Protein AF-A0A2E6KW57-F1 (afdb_monomer)

Radius of gyration: 26.47 Å; Cα contacts (8 Å, |Δi|>4): 144; chains: 1; bounding box: 52×49×85 Å

Nearest PDB structures (foldseek):
  7mu5-assembly2_F  TM=7.224E-01  e=5.594E+00  Homo sapiens
  6w1s-assembly1_H  TM=4.078E-01  e=5.256E+00  Mus musculus
  6lul-assembly1_A  TM=2.001E-01  e=4.359E+00  Saccharomyces cerevisiae S288C

Sequence (199 aa):
MSSYDDHHPSGWGPHDWGHGAPHNSWSPLIMSIGIGVFLFSVAGVYEWGEFIDASYIGVSIAGLAIIFIGLTVWWRQDYTFDGGYEPRSMGTPFRGIEVRKVAVWVFLMSEMMVFTSLFSTYMRYRFGIESCESVFMSGEWVEGSSVTCFEPAGHLIASSWFHLAPGAINTFALIISSFTIVQALRYAGMLDIDEDRRR

pLDDT: mean 82.75, std 14.1, range [33.94, 97.81]

Structure (mmCIF, N/CA/C/O backbone):
data_AF-A0A2E6KW57-F1
#
_entry.id   AF-A0A2E6KW57-F1
#
loop_
_atom_site.group_PDB
_atom_site.id
_atom_site.type_symbol
_atom_site.label_atom_id
_atom_site.label_alt_id
_atom_site.label_comp_id
_atom_site.label_asym_id
_atom_site.label_entity_id
_atom_site.label_seq_id
_atom_site.pdbx_PDB_ins_code
_atom_site.Cartn_x
_atom_site.Cartn_y
_atom_site.Cartn_z
_atom_site.occupancy
_atom_site.B_iso_or_equiv
_atom_site.auth_seq_id
_atom_site.auth_comp_id
_atom_site.auth_asym_id
_atom_site.auth_atom_id
_atom_site.pdbx_PDB_model_num
ATOM 1 N N . MET A 1 1 ? 23.766 15.249 -44.179 1.00 33.94 1 MET A N 1
ATOM 2 C CA . MET A 1 1 ? 22.414 15.276 -43.588 1.00 33.94 1 MET A CA 1
ATOM 3 C C . MET A 1 1 ? 22.512 14.627 -42.219 1.00 33.94 1 MET A C 1
ATOM 5 O O . MET A 1 1 ? 22.573 13.409 -42.151 1.00 33.94 1 MET A O 1
ATOM 9 N N . SER A 1 2 ? 22.671 15.424 -41.160 1.00 37.59 2 SER A N 1
ATOM 10 C CA . SER A 1 2 ? 22.582 14.936 -39.779 1.00 37.59 2 SER A CA 1
ATOM 11 C C . SER A 1 2 ? 21.110 14.959 -39.380 1.00 37.59 2 SER A C 1
ATOM 13 O O . SER A 1 2 ? 20.518 16.037 -39.332 1.00 37.59 2 SER A O 1
ATOM 15 N N . SER A 1 3 ? 20.520 13.787 -39.157 1.00 35.56 3 SER A N 1
ATOM 16 C CA . SER A 1 3 ? 19.210 13.678 -38.516 1.00 35.56 3 SER A CA 1
ATOM 17 C C . SER A 1 3 ? 19.382 14.146 -37.074 1.00 35.56 3 SER A C 1
ATOM 19 O O . SER A 1 3 ? 20.018 13.460 -36.279 1.00 35.56 3 SER A O 1
ATOM 21 N N . TYR A 1 4 ? 18.938 15.364 -36.774 1.00 41.88 4 TYR A N 1
ATOM 22 C CA . TYR A 1 4 ? 18.685 15.782 -35.403 1.00 41.88 4 TYR A CA 1
ATOM 23 C C . TYR A 1 4 ? 17.353 15.139 -35.025 1.00 41.88 4 TYR A C 1
ATOM 25 O O . TYR A 1 4 ? 16.315 15.550 -35.534 1.00 41.88 4 TYR A O 1
ATOM 33 N N . ASP A 1 5 ? 17.393 14.088 -34.209 1.00 49.91 5 ASP A N 1
ATOM 34 C CA . ASP A 1 5 ? 16.184 13.544 -33.602 1.00 49.91 5 ASP A CA 1
ATOM 35 C C . ASP A 1 5 ? 15.666 14.567 -32.583 1.00 49.91 5 ASP A C 1
ATOM 37 O O . ASP A 1 5 ? 16.269 14.801 -31.531 1.00 49.91 5 ASP A O 1
ATOM 41 N N . ASP A 1 6 ? 14.559 15.219 -32.934 1.00 42.62 6 ASP A N 1
ATOM 42 C CA . ASP A 1 6 ? 13.795 16.113 -32.070 1.00 42.62 6 ASP A CA 1
ATOM 43 C C . ASP A 1 6 ? 13.174 15.306 -30.915 1.00 42.62 6 ASP A C 1
ATOM 45 O O . ASP A 1 6 ? 12.008 14.901 -30.936 1.00 42.62 6 ASP A O 1
ATOM 49 N N . HIS A 1 7 ? 13.962 15.041 -29.871 1.00 53.91 7 HIS A N 1
ATOM 50 C CA . HIS A 1 7 ? 13.461 14.481 -28.620 1.00 53.91 7 HIS A CA 1
ATOM 51 C C . HIS A 1 7 ? 12.659 15.543 -27.861 1.00 53.91 7 HIS A C 1
ATOM 53 O O . HIS A 1 7 ? 13.164 16.237 -26.977 1.00 53.91 7 HIS A O 1
ATOM 59 N N . HIS A 1 8 ? 11.380 15.675 -28.204 1.00 51.12 8 HIS A N 1
ATOM 60 C CA . HIS A 1 8 ? 10.447 16.453 -27.402 1.00 51.12 8 HIS A CA 1
ATOM 61 C C . HIS A 1 8 ? 10.353 15.857 -25.983 1.00 51.12 8 HIS A C 1
ATOM 63 O O . HIS A 1 8 ? 10.089 14.658 -25.846 1.00 51.12 8 HIS A O 1
ATOM 69 N N . PRO A 1 9 ? 10.516 16.661 -24.914 1.00 54.97 9 PRO A N 1
ATOM 70 C CA . PRO A 1 9 ? 10.257 16.213 -23.553 1.00 54.97 9 PRO A CA 1
ATOM 71 C C . PRO A 1 9 ? 8.754 15.965 -23.402 1.00 54.97 9 PRO A C 1
ATOM 73 O O . PRO A 1 9 ? 7.968 16.890 -23.200 1.00 54.97 9 PRO A O 1
ATOM 76 N N . SER A 1 10 ? 8.326 14.714 -23.542 1.00 62.53 10 SER A N 1
ATOM 77 C CA . SER A 1 10 ? 6.954 14.339 -23.226 1.00 62.53 10 SER A CA 1
ATOM 78 C C . SER A 1 10 ? 6.806 14.318 -21.699 1.00 62.53 10 SER A C 1
ATOM 80 O O . SER A 1 10 ? 7.639 13.757 -20.990 1.00 62.53 10 SER A O 1
ATOM 82 N N . GLY A 1 11 ? 5.725 14.892 -21.156 1.00 57.12 11 GLY A N 1
ATOM 83 C CA . GLY A 1 11 ? 5.388 14.743 -19.725 1.00 57.12 11 GLY A CA 1
ATOM 84 C C . GLY A 1 11 ? 5.143 13.281 -19.312 1.00 57.12 11 GLY A C 1
ATOM 85 O O . GLY A 1 11 ? 5.107 12.941 -18.133 1.00 57.12 11 GLY A O 1
ATOM 86 N N . TRP A 1 12 ? 5.021 12.410 -20.314 1.00 59.59 12 TRP A N 1
ATOM 87 C CA . TRP A 1 12 ? 4.930 10.962 -20.213 1.00 59.59 12 TRP A CA 1
ATOM 88 C C . TRP A 1 12 ? 6.295 10.260 -20.130 1.00 59.59 12 TRP A C 1
ATOM 90 O O . TRP A 1 12 ? 6.314 9.060 -19.865 1.00 59.59 12 TRP A O 1
ATOM 100 N N . GLY A 1 13 ? 7.410 10.979 -20.302 1.00 58.00 13 GLY A N 1
ATOM 101 C CA . GLY A 1 13 ? 8.775 10.446 -20.351 1.00 58.00 13 GLY A CA 1
ATOM 102 C C . GLY A 1 13 ? 9.062 9.591 -21.600 1.00 58.00 13 GLY A C 1
ATOM 103 O O . GLY A 1 13 ? 8.129 9.180 -22.298 1.00 58.00 13 GLY A O 1
ATOM 104 N N . PRO A 1 14 ? 10.341 9.305 -21.909 1.00 57.88 14 PRO A N 1
ATOM 105 C CA . PRO A 1 14 ? 10.707 8.295 -22.902 1.00 57.88 14 PRO A CA 1
ATOM 106 C C . PRO A 1 14 ? 10.044 6.952 -22.563 1.00 57.88 14 PRO A C 1
ATOM 108 O O . PRO A 1 14 ? 9.986 6.561 -21.397 1.00 57.88 14 PRO A O 1
ATOM 111 N N . HIS A 1 15 ? 9.494 6.273 -23.572 1.00 57.50 15 HIS A N 1
ATOM 112 C CA . HIS A 1 15 ? 8.730 5.034 -23.385 1.00 57.50 15 HIS A CA 1
ATOM 113 C C . HIS A 1 15 ? 9.581 3.769 -23.387 1.00 57.50 15 HIS A C 1
ATOM 115 O O . HIS A 1 15 ? 9.047 2.704 -23.088 1.00 57.50 15 HIS A O 1
ATOM 121 N N . ASP A 1 16 ? 10.865 3.857 -23.709 1.00 59.91 16 ASP A N 1
ATOM 122 C CA . ASP A 1 16 ? 11.727 2.691 -23.808 1.00 59.91 16 ASP A CA 1
ATOM 123 C C . ASP A 1 16 ? 12.943 2.801 -22.892 1.00 59.91 16 ASP A C 1
ATOM 125 O O . ASP A 1 16 ? 13.430 3.881 -22.559 1.00 59.91 16 ASP A O 1
ATOM 129 N N . TRP A 1 17 ? 13.406 1.628 -22.472 1.00 66.62 17 TRP A N 1
ATOM 130 C CA . TRP A 1 17 ? 14.654 1.446 -21.743 1.00 66.62 17 TRP A CA 1
ATOM 131 C C . TRP A 1 17 ? 15.849 1.281 -22.697 1.00 66.62 17 TRP A C 1
ATOM 133 O O . TRP A 1 17 ? 16.953 0.958 -22.256 1.00 66.62 17 TRP A O 1
ATOM 143 N N . GLY A 1 18 ? 15.656 1.522 -24.003 1.00 61.44 18 GLY A N 1
ATOM 144 C CA . GLY A 1 18 ? 16.661 1.297 -25.047 1.00 61.44 18 GLY A CA 1
ATOM 145 C C . GLY A 1 18 ? 17.899 2.186 -24.903 1.00 61.44 18 GLY A C 1
ATOM 146 O O . GLY A 1 18 ? 18.978 1.841 -25.386 1.00 61.44 18 GLY A O 1
ATOM 147 N N . HIS A 1 19 ? 17.764 3.299 -24.179 1.00 62.03 19 HIS A N 1
ATOM 148 C CA . HIS A 1 19 ? 18.844 4.238 -23.873 1.00 62.03 19 HIS A CA 1
ATOM 149 C C . HIS A 1 19 ? 19.172 4.337 -22.371 1.00 62.03 19 HIS A C 1
ATOM 151 O O . HIS A 1 19 ? 19.906 5.238 -21.963 1.00 62.03 19 HIS A O 1
ATOM 157 N N . GLY A 1 20 ? 18.670 3.408 -21.548 1.00 63.94 20 GLY A N 1
ATOM 158 C CA . GLY A 1 20 ? 18.828 3.413 -20.091 1.00 63.94 20 GLY A CA 1
ATOM 159 C C . GLY A 1 20 ? 17.530 3.734 -19.346 1.00 63.94 20 GLY A C 1
ATOM 160 O O . GLY A 1 20 ? 16.447 3.706 -19.920 1.00 63.94 20 GLY A O 1
ATOM 161 N N . ALA A 1 21 ? 17.630 3.996 -18.040 1.00 64.88 21 ALA A N 1
ATOM 162 C CA . ALA A 1 21 ? 16.455 4.269 -17.211 1.00 64.88 21 ALA A CA 1
ATOM 163 C C . ALA A 1 21 ? 15.698 5.519 -17.707 1.00 64.88 21 ALA A C 1
ATOM 165 O O . ALA A 1 21 ? 16.347 6.503 -18.063 1.00 64.88 21 ALA A O 1
ATOM 166 N N . PRO A 1 22 ? 14.351 5.541 -17.685 1.00 65.75 22 PRO A N 1
ATOM 167 C CA . PRO A 1 22 ? 13.584 6.715 -18.085 1.00 65.75 22 PRO A CA 1
ATOM 168 C C . PRO A 1 22 ? 14.014 7.952 -17.288 1.00 65.75 22 PRO A C 1
ATOM 170 O O . PRO A 1 22 ? 13.884 8.018 -16.063 1.00 65.75 22 PRO A O 1
ATOM 173 N N . HIS A 1 23 ? 14.539 8.951 -17.989 1.00 63.56 23 HIS A N 1
ATOM 174 C CA . HIS A 1 23 ? 14.910 10.245 -17.424 1.00 63.56 23 HIS A CA 1
ATOM 175 C C . HIS A 1 23 ? 13.829 11.281 -17.786 1.00 63.56 23 HIS A C 1
ATOM 177 O O . HIS A 1 23 ? 13.179 11.162 -18.821 1.00 63.56 23 HIS A O 1
ATOM 183 N N . ASN A 1 24 ? 13.612 12.293 -16.936 1.00 70.94 24 ASN A N 1
ATOM 184 C CA . ASN A 1 24 ? 12.580 13.340 -17.091 1.00 70.94 24 ASN A CA 1
ATOM 185 C C . ASN A 1 24 ? 11.109 12.891 -16.922 1.00 70.94 24 ASN A C 1
ATOM 187 O O . ASN A 1 24 ? 10.222 13.365 -17.632 1.00 70.94 24 ASN A O 1
ATOM 191 N N . SER A 1 25 ? 10.814 12.021 -15.948 1.00 79.94 25 SER A N 1
ATOM 192 C CA . SER A 1 25 ? 9.424 11.705 -15.579 1.00 79.94 25 SER A CA 1
ATOM 193 C C . SER A 1 25 ? 8.780 12.811 -14.737 1.00 79.94 25 SER A C 1
ATOM 195 O O . SER A 1 25 ? 9.368 13.295 -13.771 1.00 79.94 25 SER A O 1
ATOM 197 N N . TRP A 1 26 ? 7.536 13.167 -15.065 1.00 85.75 26 TRP A N 1
ATOM 198 C CA . TRP A 1 26 ? 6.724 14.103 -14.279 1.00 85.75 26 TRP A CA 1
ATOM 199 C C . TRP A 1 26 ? 5.955 13.412 -13.148 1.00 85.75 26 TRP A C 1
ATOM 201 O O . TRP A 1 26 ? 5.357 14.092 -12.313 1.00 85.75 26 TRP A O 1
ATOM 211 N N . SER A 1 27 ? 5.973 12.075 -13.091 1.00 90.31 27 SER A N 1
ATOM 212 C CA . SER A 1 27 ? 5.213 11.312 -12.097 1.00 90.31 27 SER A CA 1
ATOM 213 C C . SER A 1 27 ? 5.509 11.733 -10.647 1.00 90.31 27 SER A C 1
ATOM 215 O O . SER A 1 27 ? 4.546 12.017 -9.932 1.00 90.31 27 SER A O 1
ATOM 217 N N . PRO A 1 28 ? 6.775 11.908 -10.204 1.00 91.69 28 PRO A N 1
ATOM 218 C CA . PRO A 1 28 ? 7.052 12.337 -8.830 1.00 91.69 28 PRO A CA 1
ATOM 219 C C . PRO A 1 28 ? 6.430 13.699 -8.474 1.00 91.69 28 PRO A C 1
ATOM 221 O O . PRO A 1 28 ? 5.952 13.907 -7.356 1.00 91.69 28 PRO A O 1
ATOM 224 N N . LEU A 1 29 ? 6.382 14.631 -9.432 1.00 93.25 29 LEU A N 1
ATOM 225 C CA . LEU A 1 29 ? 5.761 15.943 -9.238 1.00 93.25 29 LEU A CA 1
ATOM 226 C C . LEU A 1 29 ? 4.233 15.827 -9.166 1.00 93.25 29 LEU A C 1
ATOM 228 O O . LEU A 1 29 ? 3.621 16.360 -8.245 1.00 93.25 29 LEU A O 1
ATOM 232 N N . ILE A 1 30 ? 3.622 15.089 -10.095 1.00 93.94 30 ILE A N 1
ATOM 233 C CA . ILE A 1 30 ? 2.170 14.860 -10.118 1.00 93.94 30 ILE A CA 1
ATOM 234 C C . ILE A 1 30 ? 1.724 14.178 -8.818 1.00 93.94 30 ILE A C 1
ATOM 236 O O . ILE A 1 30 ? 0.770 14.623 -8.181 1.00 93.94 30 ILE A O 1
ATOM 240 N N . MET A 1 31 ? 2.446 13.141 -8.385 1.00 95.19 31 MET A N 1
ATOM 241 C CA . MET A 1 31 ? 2.154 12.426 -7.144 1.00 95.19 31 MET A CA 1
ATOM 242 C C . MET A 1 31 ? 2.312 13.318 -5.912 1.00 95.19 31 MET A C 1
ATOM 244 O O . MET A 1 31 ? 1.439 13.289 -5.051 1.00 95.19 31 MET A O 1
ATOM 248 N N . SER A 1 32 ? 3.370 14.130 -5.817 1.00 96.81 32 SER A N 1
ATOM 249 C CA . SER A 1 32 ? 3.558 15.015 -4.655 1.00 96.81 32 SER A CA 1
ATOM 250 C C . SER A 1 32 ? 2.474 16.096 -4.559 1.00 96.81 32 SER A C 1
ATOM 252 O O . SER A 1 32 ? 1.958 16.336 -3.467 1.00 96.81 32 SER A O 1
ATOM 254 N N . ILE A 1 33 ? 2.049 16.673 -5.690 1.00 96.94 33 ILE A N 1
ATOM 255 C CA . ILE A 1 33 ? 0.898 17.590 -5.748 1.00 96.94 33 ILE A CA 1
ATOM 256 C C . ILE A 1 33 ? -0.388 16.869 -5.324 1.00 96.94 33 ILE A C 1
ATOM 258 O O . ILE A 1 33 ? -1.132 17.391 -4.496 1.00 96.94 33 ILE A O 1
ATOM 262 N N . GLY A 1 34 ? -0.638 15.664 -5.844 1.00 97.19 34 GLY A N 1
ATOM 263 C CA . GLY A 1 34 ? -1.817 14.868 -5.492 1.00 97.19 34 GLY A CA 1
ATOM 264 C C . GLY A 1 34 ? -1.877 14.514 -4.003 1.00 97.19 34 GLY A C 1
ATOM 265 O O . GLY A 1 34 ? -2.920 14.693 -3.376 1.00 97.19 34 GLY A O 1
ATOM 266 N N . ILE A 1 35 ? -0.749 14.089 -3.420 1.00 97.81 35 ILE A N 1
ATOM 267 C CA . ILE A 1 35 ? -0.616 13.819 -1.979 1.00 97.81 35 ILE A CA 1
ATOM 268 C C . ILE A 1 35 ? -0.891 15.090 -1.176 1.00 97.81 35 ILE A C 1
ATOM 270 O O . ILE A 1 35 ? -1.654 15.042 -0.215 1.00 97.81 35 ILE A O 1
ATOM 274 N N . GLY A 1 36 ? -0.327 16.232 -1.582 1.00 97.38 36 GLY A N 1
ATOM 275 C CA . GLY A 1 36 ? -0.586 17.516 -0.933 1.00 97.38 36 GLY A CA 1
ATOM 276 C C . GLY A 1 36 ? -2.074 17.873 -0.932 1.00 97.38 36 GLY A C 1
ATOM 277 O O . GLY A 1 36 ? -2.647 18.104 0.131 1.00 97.38 36 GLY A O 1
ATOM 278 N N . VAL A 1 37 ? -2.719 17.857 -2.103 1.00 97.00 37 VAL A N 1
ATOM 279 C CA . VAL A 1 37 ? -4.157 18.155 -2.240 1.00 97.00 37 VAL A CA 1
ATOM 280 C C . VAL A 1 37 ? -5.000 17.207 -1.389 1.00 97.00 37 VAL A C 1
ATOM 282 O O . VAL A 1 37 ? -5.900 17.663 -0.684 1.00 97.00 37 VAL A O 1
ATOM 285 N N . PHE A 1 38 ? -4.700 15.907 -1.409 1.00 97.06 38 PHE A N 1
ATOM 286 C CA . PHE A 1 38 ? -5.408 14.914 -0.604 1.00 97.06 38 PHE A CA 1
ATOM 287 C C . PHE A 1 38 ? -5.272 15.187 0.899 1.00 97.06 38 PHE A C 1
ATOM 289 O O . PHE A 1 38 ? -6.278 15.278 1.593 1.00 97.06 38 PHE A O 1
ATOM 296 N N . LEU A 1 39 ? -4.053 15.382 1.409 1.00 95.62 39 LEU A N 1
ATOM 297 C CA . LEU A 1 39 ? -3.836 15.591 2.843 1.00 95.62 39 LEU A CA 1
ATOM 298 C C . LEU A 1 39 ? -4.474 16.894 3.346 1.00 95.62 39 LEU A C 1
ATOM 300 O O . LEU A 1 39 ? -5.120 16.887 4.392 1.00 95.62 39 LEU A O 1
ATOM 304 N N . PHE A 1 40 ? -4.347 17.995 2.596 1.00 94.25 40 PHE A N 1
ATOM 305 C CA . PHE A 1 40 ? -4.968 19.270 2.974 1.00 94.25 40 PHE A CA 1
ATOM 306 C C . PHE A 1 40 ? -6.495 19.220 2.921 1.00 94.25 40 PHE A C 1
ATOM 308 O O . PHE A 1 40 ? -7.152 19.790 3.786 1.00 94.25 40 PHE A O 1
ATOM 315 N N . SER A 1 41 ? -7.070 18.537 1.931 1.00 94.38 41 SER A N 1
ATOM 316 C CA . SER A 1 41 ? -8.527 18.411 1.837 1.00 94.38 41 SER A CA 1
ATOM 317 C C . SER A 1 41 ? -9.100 17.482 2.901 1.00 94.38 41 SER A C 1
ATOM 319 O O . SER A 1 41 ? -10.105 17.840 3.503 1.00 94.38 41 SER A O 1
ATOM 321 N N . VAL A 1 42 ? -8.441 16.366 3.229 1.00 93.56 42 VAL A N 1
ATOM 322 C CA . VAL A 1 42 ? -8.856 15.499 4.348 1.00 93.56 42 VAL A CA 1
ATOM 323 C C . VAL A 1 42 ? -8.811 16.254 5.678 1.00 93.56 42 VAL A C 1
ATOM 325 O O . VAL A 1 42 ? -9.740 16.131 6.473 1.00 93.56 42 VAL A O 1
ATOM 328 N N . ALA A 1 43 ? -7.788 17.086 5.895 1.00 91.81 43 ALA A N 1
ATOM 329 C CA . ALA A 1 43 ? -7.725 17.977 7.054 1.00 91.81 43 ALA A CA 1
ATOM 330 C C . ALA A 1 43 ? -8.815 19.070 7.048 1.00 91.81 43 ALA A C 1
ATOM 332 O O . ALA A 1 43 ? -9.141 19.603 8.098 1.00 91.81 43 ALA A O 1
ATOM 333 N N . GLY A 1 44 ? -9.380 19.411 5.885 1.00 90.56 44 GLY A N 1
ATOM 334 C CA . GLY A 1 44 ? -10.545 20.297 5.770 1.00 90.56 44 GLY A CA 1
ATO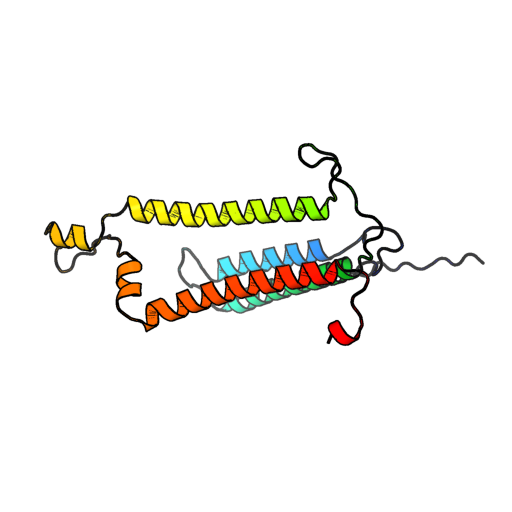M 335 C C . GLY A 1 44 ? -11.884 19.583 5.991 1.00 90.56 44 GLY A C 1
ATOM 336 O O . GLY A 1 44 ? -12.842 20.209 6.432 1.00 90.56 44 GLY A O 1
ATOM 337 N N . VAL A 1 45 ? -11.960 18.274 5.715 1.00 93.38 45 VAL A N 1
ATOM 338 C CA . VAL A 1 45 ? -13.150 17.456 6.013 1.00 93.38 45 VAL A CA 1
ATOM 339 C C . VAL A 1 45 ? -13.293 17.236 7.519 1.00 93.38 45 VAL A C 1
ATOM 341 O O . VAL A 1 45 ? -14.410 17.279 8.041 1.00 93.38 45 VAL A O 1
ATOM 344 N N . TYR A 1 46 ? -12.173 16.996 8.208 1.00 92.44 46 TYR A N 1
ATOM 345 C CA . TYR A 1 46 ? -12.152 16.647 9.624 1.00 92.44 46 TYR A CA 1
ATOM 346 C C . TYR A 1 46 ? -11.341 17.632 10.458 1.00 92.44 46 TYR A C 1
ATOM 348 O O . TYR A 1 46 ? -10.149 17.814 10.219 1.00 92.44 46 TYR A O 1
ATOM 356 N N . GLU A 1 47 ? -11.943 18.148 11.526 1.00 88.12 47 GLU A N 1
ATOM 357 C CA . GLU A 1 47 ? -11.245 18.925 12.550 1.00 88.12 47 GLU A CA 1
ATOM 358 C C . GLU A 1 47 ? -11.412 18.219 13.898 1.00 88.12 47 GLU A C 1
ATOM 360 O O . GLU A 1 47 ? -12.525 17.911 14.310 1.00 88.12 47 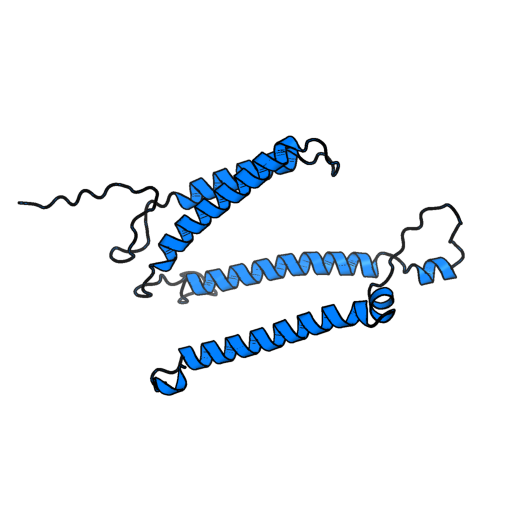GLU A O 1
ATOM 365 N N . TRP A 1 48 ? -10.304 17.881 14.566 1.00 85.69 48 TRP A N 1
ATOM 366 C CA . TRP A 1 48 ? -10.307 17.165 15.857 1.00 85.69 48 TRP A CA 1
ATOM 367 C C . TRP A 1 48 ? -11.128 15.860 15.899 1.00 85.69 48 TRP A C 1
ATOM 369 O O . TRP A 1 48 ? -11.547 15.415 16.963 1.00 85.69 48 TRP A O 1
ATOM 379 N N . GLY A 1 49 ? -11.307 15.203 14.749 1.00 83.38 49 GLY A N 1
ATOM 380 C CA . GLY A 1 49 ? -12.089 13.968 14.630 1.00 83.38 49 GLY A CA 1
ATOM 381 C C . GLY A 1 49 ? -13.584 14.191 14.397 1.00 83.38 49 GLY A C 1
ATOM 382 O O . GLY A 1 49 ? -14.313 13.216 14.222 1.00 83.38 49 GLY A O 1
ATOM 383 N N . GLU A 1 50 ? -14.035 15.443 14.331 1.00 89.12 50 GLU A N 1
ATOM 384 C CA . GLU A 1 50 ? -15.395 15.796 13.941 1.00 89.12 50 GLU A CA 1
ATOM 385 C C . GLU A 1 50 ? -15.473 16.094 12.445 1.00 89.12 50 GLU A C 1
ATOM 387 O O . GLU A 1 50 ? -14.549 16.636 11.841 1.00 89.12 50 GLU A O 1
ATOM 392 N N . PHE A 1 51 ? -16.589 15.702 11.835 1.00 90.00 51 PHE A N 1
ATOM 393 C CA . PHE A 1 51 ? -16.878 15.976 10.434 1.00 90.00 51 PHE A CA 1
ATOM 394 C C . PHE A 1 51 ? -17.410 17.405 10.295 1.00 90.00 51 PHE A C 1
ATOM 396 O O . PHE A 1 51 ? -18.517 17.689 10.754 1.00 90.00 51 PHE A O 1
ATOM 403 N N . ILE A 1 52 ? -16.627 18.289 9.675 1.00 89.56 52 ILE A N 1
ATOM 404 C CA . ILE A 1 52 ? -16.922 19.728 9.630 1.00 89.56 52 ILE A CA 1
ATOM 405 C C . ILE A 1 52 ? -17.530 20.138 8.291 1.00 89.56 52 ILE A C 1
ATOM 407 O O . ILE A 1 52 ? -18.588 20.766 8.265 1.00 89.56 52 ILE A O 1
ATOM 411 N N . ASP A 1 53 ? -16.890 19.780 7.175 1.00 90.06 53 ASP A N 1
ATOM 412 C CA . ASP A 1 53 ? -17.324 20.234 5.855 1.00 90.06 53 ASP A CA 1
ATOM 413 C C . ASP A 1 53 ? -17.200 19.143 4.781 1.00 90.06 53 ASP A C 1
ATOM 415 O O . ASP A 1 53 ? -16.118 18.710 4.376 1.00 90.06 53 ASP A O 1
ATOM 419 N N . ALA A 1 54 ? -18.360 18.733 4.266 1.00 91.50 54 ALA A N 1
ATOM 420 C CA . ALA A 1 54 ? -18.486 17.760 3.190 1.00 91.50 54 ALA A CA 1
ATOM 421 C C . ALA A 1 54 ? -17.949 18.270 1.842 1.00 91.50 54 ALA A C 1
ATOM 423 O O . ALA A 1 54 ? -17.651 17.460 0.960 1.00 91.50 54 ALA A O 1
ATOM 424 N N . SER A 1 55 ? -17.833 19.587 1.651 1.00 89.75 55 SER A N 1
ATOM 425 C CA . SER A 1 55 ? -17.403 20.189 0.386 1.00 89.75 55 SER A CA 1
ATOM 426 C C . SER A 1 55 ? -15.983 19.752 -0.007 1.00 89.75 55 SER A C 1
ATOM 428 O O . SER A 1 55 ? -15.707 19.494 -1.184 1.00 89.75 55 SER A O 1
ATOM 430 N N . TYR A 1 56 ? -15.110 19.537 0.984 1.00 92.38 56 TYR A N 1
ATOM 431 C CA . TYR A 1 56 ? -13.737 19.071 0.788 1.00 92.38 56 TYR A CA 1
ATOM 432 C C . TYR A 1 56 ? -13.625 17.585 0.421 1.00 92.38 56 TYR A C 1
ATOM 434 O O . TYR A 1 56 ? -12.565 17.158 -0.047 1.00 92.38 56 TYR A O 1
ATOM 442 N N . ILE A 1 57 ? -14.696 16.790 0.537 1.00 93.38 57 ILE A N 1
ATOM 443 C CA . ILE A 1 57 ? -14.693 15.383 0.093 1.00 93.38 57 ILE A CA 1
ATOM 444 C C . ILE A 1 57 ? -14.426 15.309 -1.413 1.00 93.38 57 ILE A C 1
ATOM 446 O O . ILE A 1 57 ? -13.614 14.498 -1.860 1.00 93.38 57 ILE A O 1
ATOM 450 N N . GLY A 1 58 ? -15.059 16.185 -2.202 1.00 94.00 58 GLY A N 1
ATOM 451 C CA . GLY A 1 58 ? -14.842 16.234 -3.650 1.00 94.00 58 GLY A CA 1
ATOM 452 C C . GLY A 1 58 ? -13.383 16.536 -4.002 1.00 94.00 58 GLY A C 1
ATOM 453 O O . GLY A 1 58 ? -12.808 15.904 -4.888 1.00 94.00 58 GLY A O 1
ATOM 454 N N . VAL A 1 59 ? -12.756 17.441 -3.248 1.00 94.81 59 VAL A N 1
ATOM 455 C CA . VAL A 1 59 ? -11.333 17.784 -3.399 1.00 94.81 59 VAL A CA 1
ATOM 456 C C . VAL A 1 59 ? -10.430 16.626 -2.958 1.00 94.81 59 VAL A C 1
ATOM 458 O O . VAL A 1 59 ? -9.427 16.357 -3.616 1.00 94.81 59 VAL A O 1
ATOM 461 N N . SER A 1 60 ? -10.815 15.881 -1.919 1.00 95.19 60 SER A N 1
ATOM 462 C CA . SER A 1 60 ? -10.095 14.682 -1.459 1.00 95.19 60 SER A CA 1
ATOM 463 C C . SER A 1 60 ? -10.076 13.597 -2.535 1.00 95.19 60 SER A C 1
ATOM 465 O O . SER A 1 60 ? -9.023 13.036 -2.844 1.00 95.19 60 SER A O 1
ATOM 467 N N . ILE A 1 61 ? -11.222 13.353 -3.176 1.00 96.19 61 ILE A N 1
ATOM 468 C CA . ILE A 1 61 ? -11.335 12.415 -4.301 1.00 96.19 61 ILE A CA 1
ATOM 469 C C . ILE A 1 61 ? -10.500 12.901 -5.493 1.00 96.19 61 ILE A C 1
ATOM 471 O O . ILE A 1 61 ? -9.799 12.100 -6.112 1.00 96.19 61 ILE A O 1
ATOM 475 N N . ALA A 1 62 ? -10.517 14.203 -5.793 1.00 96.44 62 ALA A N 1
ATOM 476 C CA . ALA A 1 62 ? -9.673 14.774 -6.841 1.00 96.44 62 ALA A CA 1
ATOM 477 C C . ALA A 1 62 ? -8.173 14.585 -6.539 1.00 96.44 62 ALA A C 1
ATOM 479 O O . ALA A 1 62 ? -7.416 14.208 -7.432 1.00 96.44 62 ALA A O 1
ATOM 480 N N . GLY A 1 63 ? -7.748 14.761 -5.283 1.00 97.06 63 GLY A N 1
ATOM 481 C CA . GLY A 1 63 ? -6.384 14.469 -4.833 1.00 97.06 63 GLY A CA 1
ATOM 482 C C . GLY A 1 63 ? -5.988 13.010 -5.080 1.00 97.06 63 GLY A C 1
ATOM 483 O O . GLY A 1 63 ? -4.962 12.752 -5.711 1.00 97.06 63 GLY A O 1
ATOM 484 N N . LEU A 1 64 ? -6.838 12.054 -4.683 1.00 97.31 64 LEU A N 1
ATOM 485 C CA . LEU A 1 64 ? -6.625 10.624 -4.956 1.00 97.31 64 LEU A CA 1
ATOM 486 C C . LEU A 1 64 ? -6.548 10.318 -6.459 1.00 97.31 64 LEU A C 1
ATOM 488 O O . LEU A 1 64 ? -5.697 9.535 -6.884 1.00 97.31 64 LEU A O 1
ATOM 492 N N . ALA A 1 65 ? -7.388 10.957 -7.276 1.00 97.38 65 ALA A N 1
ATOM 493 C CA . ALA A 1 65 ? -7.352 10.797 -8.727 1.00 97.38 65 ALA A CA 1
ATOM 494 C C . ALA A 1 65 ? -6.028 11.303 -9.329 1.00 97.38 65 ALA A C 1
ATOM 496 O O . ALA A 1 65 ? -5.455 10.637 -10.190 1.00 97.38 65 ALA A O 1
ATOM 497 N N . ILE A 1 66 ? -5.496 12.433 -8.848 1.00 97.00 66 ILE A N 1
ATOM 498 C CA . ILE A 1 66 ? -4.190 12.959 -9.282 1.00 97.00 66 ILE A CA 1
ATOM 499 C C . ILE A 1 66 ? -3.061 11.990 -8.907 1.00 97.00 66 ILE A C 1
ATOM 501 O O . ILE A 1 66 ? -2.196 11.708 -9.740 1.00 97.00 66 ILE A O 1
ATOM 505 N N . ILE A 1 67 ? -3.085 11.428 -7.691 1.00 97.50 67 ILE A N 1
ATOM 506 C CA . ILE A 1 67 ? -2.121 10.396 -7.270 1.00 97.50 67 ILE A CA 1
ATOM 507 C C . ILE A 1 67 ? -2.194 9.192 -8.214 1.00 97.50 67 ILE A C 1
ATOM 509 O O . ILE A 1 67 ? -1.162 8.722 -8.692 1.00 97.50 67 ILE A O 1
ATOM 513 N N . PHE A 1 68 ? -3.404 8.723 -8.530 1.00 96.50 68 PHE A N 1
ATOM 514 C CA . PHE A 1 68 ? -3.611 7.588 -9.427 1.00 96.50 68 PHE A CA 1
ATOM 515 C C . PHE A 1 68 ? -3.102 7.854 -10.852 1.00 96.50 68 PHE A C 1
ATOM 517 O O . PHE A 1 68 ? -2.488 6.977 -11.466 1.00 96.50 68 PHE A O 1
ATOM 524 N N . ILE A 1 69 ? -3.284 9.074 -11.370 1.00 94.25 69 ILE A N 1
ATOM 525 C CA . ILE A 1 69 ? -2.701 9.495 -12.653 1.00 94.25 69 ILE A CA 1
ATOM 526 C C . ILE A 1 69 ? -1.171 9.426 -12.582 1.00 94.25 69 ILE A C 1
ATOM 528 O O . ILE A 1 69 ? -0.546 8.840 -13.467 1.00 94.25 69 ILE A O 1
ATOM 532 N N . GLY A 1 70 ? -0.564 9.959 -11.518 1.00 93.25 70 GLY A N 1
ATOM 533 C CA . GLY A 1 70 ? 0.883 9.892 -11.300 1.00 93.25 70 GLY A CA 1
ATOM 534 C C . GLY A 1 70 ? 1.415 8.454 -11.250 1.00 93.25 70 GLY A C 1
ATOM 535 O O . GLY A 1 70 ? 2.405 8.144 -11.919 1.00 93.25 70 GLY A O 1
ATOM 536 N N . LEU A 1 71 ? 0.720 7.560 -10.537 1.00 93.44 71 LEU A N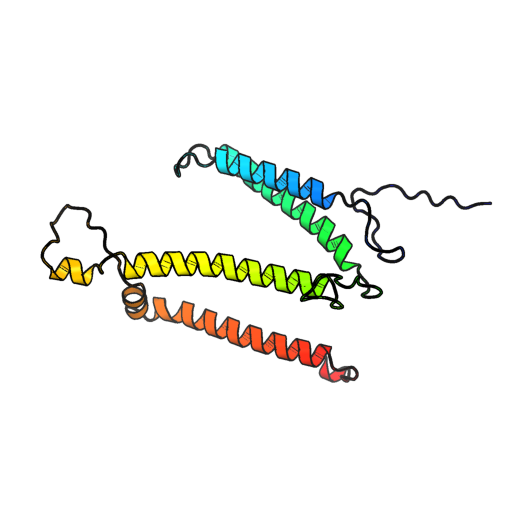 1
ATOM 537 C CA . LEU A 1 71 ? 1.040 6.129 -10.483 1.00 93.44 71 LEU A CA 1
ATOM 538 C C . LEU A 1 71 ? 0.917 5.460 -11.853 1.00 93.44 71 LEU A C 1
ATOM 540 O O . LEU A 1 71 ? 1.792 4.692 -12.231 1.00 93.44 71 LEU A O 1
ATOM 544 N N . THR A 1 72 ? -0.118 5.784 -12.628 1.00 90.62 72 THR A N 1
ATOM 545 C CA . THR A 1 72 ? -0.319 5.218 -13.971 1.00 90.62 72 THR A CA 1
ATOM 546 C C . THR A 1 72 ? 0.796 5.635 -14.931 1.00 90.62 72 THR A C 1
ATOM 548 O O . THR A 1 72 ? 1.287 4.811 -15.703 1.00 90.62 72 THR A O 1
ATOM 551 N N . VAL A 1 73 ? 1.233 6.900 -14.870 1.00 88.19 73 VAL A N 1
ATOM 552 C CA . VAL A 1 73 ? 2.383 7.385 -15.651 1.00 88.19 73 VAL A CA 1
ATOM 553 C C . VAL A 1 73 ? 3.644 6.609 -15.275 1.00 88.19 73 VAL A C 1
ATOM 555 O O . VAL A 1 73 ? 4.347 6.131 -16.163 1.00 88.19 73 VAL A O 1
ATOM 558 N N . TRP A 1 74 ? 3.907 6.440 -13.977 1.00 87.69 74 TRP A N 1
ATOM 559 C CA . TRP A 1 74 ? 5.083 5.709 -13.507 1.00 87.69 74 TRP A CA 1
ATOM 560 C C . TRP A 1 74 ? 5.041 4.227 -13.879 1.00 87.69 74 TRP A C 1
ATOM 562 O O . TRP A 1 74 ? 6.001 3.720 -14.453 1.00 87.69 74 TRP A O 1
ATOM 572 N N . TRP A 1 75 ? 3.920 3.542 -13.645 1.00 87.75 75 TRP A N 1
ATOM 573 C CA . TRP A 1 75 ? 3.754 2.140 -14.026 1.00 87.75 75 TRP A CA 1
ATOM 574 C C . TRP A 1 75 ? 3.935 1.924 -15.516 1.00 87.75 75 TRP A C 1
ATOM 576 O O . TRP A 1 75 ? 4.573 0.957 -15.905 1.00 87.75 75 TRP A O 1
ATOM 586 N N . ARG A 1 76 ? 3.423 2.821 -16.361 1.00 84.06 76 ARG A N 1
ATOM 587 C CA . ARG A 1 76 ? 3.624 2.711 -17.807 1.00 84.06 76 ARG A CA 1
ATOM 588 C C . ARG A 1 76 ? 5.103 2.825 -18.193 1.00 84.06 76 ARG A C 1
ATOM 590 O O . ARG A 1 76 ? 5.523 2.136 -19.113 1.00 84.06 76 ARG A O 1
ATOM 597 N N . GLN A 1 77 ? 5.864 3.690 -17.522 1.00 80.88 77 GLN A N 1
ATOM 598 C CA . GLN A 1 77 ? 7.306 3.854 -17.751 1.00 80.88 77 GLN A CA 1
ATOM 599 C C . GLN A 1 77 ? 8.116 2.649 -17.252 1.00 80.88 77 GLN A C 1
ATOM 601 O O . GLN A 1 77 ? 9.116 2.283 -17.864 1.00 80.88 77 GLN A O 1
ATOM 606 N N . ASP A 1 78 ? 7.702 2.034 -16.144 1.00 82.56 78 ASP A N 1
ATOM 607 C CA . ASP A 1 78 ? 8.390 0.866 -15.585 1.00 82.56 78 ASP A CA 1
ATOM 608 C C . ASP A 1 78 ? 7.997 -0.440 -16.297 1.00 82.56 78 ASP A C 1
ATOM 610 O O . ASP A 1 78 ? 8.839 -1.307 -16.497 1.00 82.56 78 ASP A O 1
ATOM 614 N N . TYR A 1 79 ? 6.751 -0.564 -16.767 1.00 80.31 79 TYR A N 1
ATOM 615 C CA . TYR A 1 79 ? 6.251 -1.744 -17.485 1.00 80.31 79 TYR A CA 1
ATOM 616 C C . TYR A 1 79 ? 7.029 -2.044 -18.770 1.00 80.31 79 TYR A C 1
ATOM 618 O O . TYR A 1 79 ? 7.134 -3.198 -19.174 1.00 80.31 79 TYR A O 1
ATOM 626 N N . THR A 1 80 ? 7.583 -1.020 -19.420 1.00 73.69 80 THR A N 1
ATOM 627 C CA . THR A 1 80 ? 8.394 -1.187 -20.632 1.00 73.69 80 THR A CA 1
ATOM 628 C C . THR A 1 80 ? 9.833 -1.624 -20.347 1.00 73.69 80 THR A C 1
ATOM 630 O O . THR A 1 80 ? 10.635 -1.699 -21.278 1.00 73.69 80 THR A O 1
ATOM 633 N N . PHE A 1 81 ? 10.177 -1.924 -19.089 1.00 76.38 81 PHE A N 1
ATOM 634 C CA . PHE A 1 81 ? 11.468 -2.496 -18.726 1.00 76.38 81 PHE A CA 1
ATOM 635 C C . PHE A 1 81 ? 11.621 -3.909 -19.294 1.00 76.38 81 PHE A C 1
ATOM 637 O O . PHE A 1 81 ? 10.843 -4.812 -18.994 1.00 76.38 81 PHE A O 1
ATOM 644 N N . ASP A 1 82 ? 12.666 -4.104 -20.090 1.00 71.06 82 ASP A N 1
ATOM 645 C CA . ASP A 1 82 ? 12.952 -5.343 -20.817 1.00 71.06 82 ASP A CA 1
ATOM 646 C C . ASP A 1 82 ? 13.795 -6.355 -20.019 1.00 71.06 82 ASP A C 1
ATOM 648 O O . ASP A 1 82 ? 14.046 -7.463 -20.491 1.00 71.06 82 ASP A O 1
ATOM 652 N N . GLY A 1 83 ? 14.235 -5.999 -18.807 1.00 69.31 83 GLY A N 1
ATOM 653 C CA . GLY A 1 83 ? 15.091 -6.855 -17.984 1.00 69.31 83 GLY A CA 1
ATOM 654 C C . GLY A 1 83 ? 16.574 -6.838 -18.368 1.00 69.31 83 GLY A C 1
ATOM 655 O O . GLY A 1 83 ? 17.337 -7.615 -17.794 1.00 69.31 83 GLY A O 1
ATOM 656 N N . GLY A 1 84 ? 17.002 -5.986 -19.309 1.00 72.75 84 GLY A N 1
ATOM 657 C CA . GLY A 1 84 ? 18.355 -6.026 -19.873 1.00 72.75 84 GLY A CA 1
ATOM 658 C C . GLY A 1 84 ? 19.465 -5.666 -18.879 1.00 72.75 84 GLY A C 1
ATOM 659 O O . GLY A 1 84 ? 20.387 -6.452 -18.654 1.00 72.75 84 GLY A O 1
ATOM 660 N N . TYR A 1 85 ? 19.389 -4.479 -18.267 1.00 76.56 85 TYR A N 1
ATOM 661 C CA . TYR A 1 85 ? 20.369 -4.018 -17.277 1.00 76.56 85 TYR A CA 1
ATOM 662 C C . TYR A 1 85 ? 19.693 -3.480 -16.015 1.00 76.56 85 TYR A C 1
ATOM 664 O O . TYR A 1 85 ? 18.902 -2.541 -16.067 1.00 76.56 85 TYR A O 1
ATOM 672 N N . GLU A 1 86 ? 20.076 -4.043 -14.869 1.00 79.75 86 GLU A N 1
ATOM 673 C CA . GLU A 1 86 ? 19.645 -3.614 -13.540 1.00 79.75 86 GLU A CA 1
ATOM 674 C C . GLU A 1 86 ? 20.869 -3.205 -12.703 1.00 79.75 86 GLU A C 1
ATOM 676 O O . GLU A 1 86 ? 21.814 -3.996 -12.567 1.00 79.75 86 GLU A O 1
ATOM 681 N N . PRO A 1 87 ? 20.889 -1.998 -12.104 1.00 83.88 87 PRO A N 1
ATOM 682 C CA . PRO A 1 87 ? 21.974 -1.607 -11.218 1.00 83.88 87 PRO A CA 1
ATOM 683 C C . PRO A 1 87 ? 22.029 -2.516 -9.984 1.00 83.88 87 PRO A C 1
ATOM 685 O O . PRO A 1 87 ? 21.010 -2.940 -9.433 1.00 83.88 87 PRO A O 1
ATOM 688 N N . ARG A 1 88 ? 23.247 -2.799 -9.516 1.00 88.88 88 ARG A N 1
ATOM 689 C CA . ARG A 1 88 ? 23.486 -3.573 -8.290 1.00 88.88 88 ARG A CA 1
ATOM 690 C C . ARG A 1 88 ? 23.737 -2.646 -7.109 1.00 88.88 88 ARG A C 1
ATOM 692 O O . ARG A 1 88 ? 24.417 -1.630 -7.232 1.00 88.88 88 ARG A O 1
ATOM 699 N N . SER A 1 89 ? 23.223 -3.025 -5.946 1.00 89.25 89 SER A N 1
ATOM 700 C CA . SER A 1 89 ? 23.442 -2.308 -4.694 1.00 89.25 89 SER A CA 1
ATOM 701 C C . SER A 1 89 ? 24.927 -2.302 -4.315 1.00 89.25 89 SER A C 1
ATOM 703 O O . SER A 1 89 ? 25.622 -3.319 -4.424 1.00 89.25 89 SER A O 1
ATOM 705 N N . MET A 1 90 ? 25.414 -1.147 -3.853 1.00 87.31 90 MET A N 1
ATOM 706 C CA . MET A 1 90 ? 26.819 -0.941 -3.484 1.00 87.31 90 MET A CA 1
ATOM 707 C C . MET A 1 90 ? 27.092 -1.066 -1.974 1.00 87.31 90 MET A C 1
ATOM 709 O O . MET A 1 90 ? 28.242 -1.261 -1.584 1.00 87.31 90 MET A O 1
ATOM 713 N N . GLY A 1 91 ? 26.062 -0.993 -1.121 1.00 86.56 91 GLY A N 1
ATOM 714 C CA . GLY A 1 91 ? 26.201 -0.998 0.342 1.00 86.56 91 GLY A CA 1
ATOM 715 C C . GLY A 1 91 ? 26.023 -2.379 0.981 1.00 86.56 91 GLY A C 1
ATOM 716 O O . GLY A 1 91 ? 25.221 -3.189 0.521 1.00 86.56 91 GLY A O 1
ATOM 717 N N . THR A 1 92 ? 26.740 -2.655 2.073 1.00 89.06 92 THR A N 1
ATOM 718 C CA . THR A 1 92 ? 26.481 -3.822 2.939 1.00 89.06 92 THR A CA 1
ATOM 719 C C . THR A 1 92 ? 25.235 -3.577 3.796 1.00 89.06 92 THR A C 1
ATOM 721 O O . THR A 1 92 ? 25.082 -2.461 4.291 1.00 89.06 92 THR A O 1
ATOM 724 N N . PRO A 1 93 ? 24.358 -4.573 4.018 1.00 90.31 93 PRO A N 1
ATOM 725 C CA . PRO A 1 93 ? 24.540 -6.005 3.749 1.00 90.31 93 PRO A CA 1
ATOM 726 C C . PRO A 1 93 ? 24.140 -6.465 2.334 1.00 90.31 93 PRO A C 1
ATOM 728 O O . PRO A 1 93 ? 24.389 -7.610 1.981 1.00 90.31 93 PRO A O 1
ATOM 731 N N . PHE A 1 94 ? 23.558 -5.600 1.501 1.00 91.69 94 PHE A N 1
ATOM 732 C CA . PHE A 1 94 ? 22.936 -5.985 0.223 1.00 91.69 94 PHE A CA 1
ATOM 733 C C . PHE A 1 94 ? 23.850 -5.877 -1.007 1.00 91.69 94 PHE A C 1
ATOM 735 O O . PHE A 1 94 ? 23.377 -5.813 -2.142 1.00 91.69 94 PHE A O 1
ATOM 742 N N . ARG A 1 95 ? 25.166 -5.825 -0.797 1.00 91.56 95 ARG A N 1
ATOM 743 C CA . ARG A 1 95 ? 26.144 -5.559 -1.853 1.00 91.56 95 ARG A CA 1
ATOM 744 C C . ARG A 1 95 ? 26.083 -6.637 -2.937 1.00 91.56 95 ARG A C 1
ATOM 746 O O . ARG A 1 95 ? 26.191 -7.823 -2.645 1.00 91.56 95 ARG A O 1
ATOM 753 N N . GLY A 1 96 ? 25.970 -6.214 -4.195 1.00 90.62 96 GLY A N 1
ATOM 754 C CA . GLY A 1 96 ? 25.958 -7.111 -5.355 1.00 90.62 96 GLY A CA 1
ATOM 755 C C . GLY A 1 96 ? 24.589 -7.696 -5.718 1.00 90.62 96 GLY A C 1
ATOM 756 O O . GLY A 1 96 ? 24.507 -8.412 -6.714 1.00 90.62 96 GLY A O 1
ATOM 757 N N . ILE A 1 97 ? 23.528 -7.370 -4.973 1.00 92.38 97 ILE A N 1
ATOM 758 C CA . ILE A 1 97 ? 22.141 -7.732 -5.301 1.00 92.38 97 ILE A CA 1
ATOM 759 C C . ILE A 1 97 ? 21.516 -6.620 -6.159 1.00 92.38 97 ILE A C 1
ATOM 761 O O . ILE A 1 97 ? 21.817 -5.444 -5.965 1.00 92.38 97 ILE A O 1
ATOM 765 N N . GLU A 1 98 ? 20.654 -6.983 -7.107 1.00 90.88 98 GLU A N 1
ATOM 766 C CA . GLU A 1 98 ? 19.827 -6.058 -7.901 1.00 90.88 98 GLU A CA 1
ATOM 767 C C . GLU A 1 98 ? 19.051 -5.072 -7.017 1.00 90.88 98 GLU A C 1
ATOM 769 O O . GLU A 1 98 ? 18.398 -5.479 -6.049 1.00 90.88 98 GLU A O 1
ATOM 774 N N . VAL A 1 99 ? 19.096 -3.781 -7.356 1.00 89.19 99 VAL A N 1
ATOM 775 C CA . VAL A 1 99 ? 18.504 -2.716 -6.531 1.00 89.19 99 VAL A CA 1
ATOM 776 C C . VAL A 1 99 ? 16.993 -2.885 -6.387 1.00 89.19 99 VAL A C 1
ATOM 778 O O . VAL A 1 99 ? 16.510 -2.791 -5.259 1.00 89.19 99 VAL A O 1
ATOM 781 N N . ARG A 1 100 ? 16.245 -3.217 -7.451 1.00 88.88 100 ARG A N 1
ATOM 782 C CA . ARG A 1 100 ? 14.793 -3.474 -7.345 1.00 88.88 100 ARG A CA 1
ATOM 783 C C . ARG A 1 100 ? 14.445 -4.599 -6.367 1.00 88.88 100 ARG A C 1
ATOM 785 O O . ARG A 1 100 ? 13.530 -4.450 -5.561 1.00 88.88 100 ARG A O 1
ATOM 792 N N . LYS A 1 101 ? 15.210 -5.694 -6.364 1.00 91.50 101 LYS A N 1
ATOM 793 C CA . LYS A 1 101 ? 15.010 -6.809 -5.421 1.00 91.50 101 LYS A CA 1
ATOM 794 C C . LYS A 1 101 ? 15.224 -6.360 -3.974 1.00 91.50 101 LYS A C 1
ATOM 796 O O . LYS A 1 101 ? 14.398 -6.648 -3.110 1.00 91.50 101 LYS A O 1
ATOM 801 N N . VAL A 1 102 ? 16.301 -5.615 -3.723 1.00 93.38 102 VAL A N 1
ATOM 802 C CA . VAL A 1 102 ? 16.597 -5.055 -2.394 1.00 93.38 102 VAL A CA 1
ATOM 803 C C . VAL A 1 102 ? 15.524 -4.050 -1.970 1.00 93.38 102 VAL A C 1
ATOM 805 O O . VAL A 1 102 ? 15.082 -4.087 -0.824 1.00 93.38 102 VAL A O 1
ATOM 808 N N . ALA A 1 103 ? 15.069 -3.189 -2.883 1.00 92.19 103 ALA A N 1
ATOM 809 C CA . ALA A 1 103 ? 14.028 -2.202 -2.618 1.00 92.19 103 ALA A CA 1
ATOM 810 C C . ALA A 1 103 ? 12.713 -2.869 -2.191 1.00 92.19 103 ALA A C 1
ATOM 812 O O . ALA A 1 103 ? 12.124 -2.446 -1.200 1.00 92.19 103 ALA A O 1
ATOM 813 N N . VAL A 1 104 ? 12.303 -3.956 -2.858 1.00 94.00 104 VAL A N 1
ATOM 814 C CA . VAL A 1 104 ? 11.118 -4.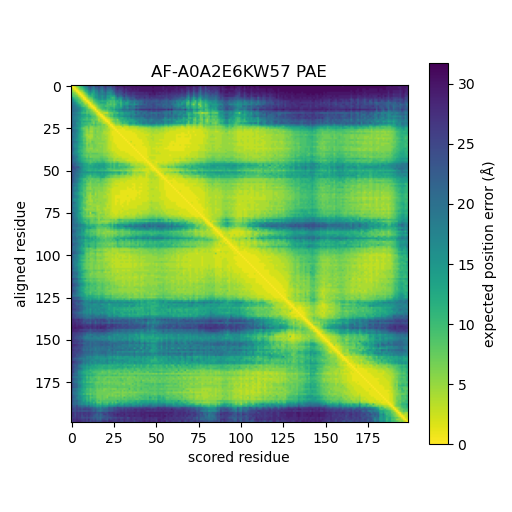737 -2.463 1.00 94.00 104 VAL A CA 1
ATOM 815 C C . VAL A 1 104 ? 11.295 -5.352 -1.074 1.00 94.00 104 VAL A C 1
ATOM 817 O O . VAL A 1 104 ? 10.376 -5.288 -0.264 1.00 94.00 104 VAL A O 1
ATOM 820 N N . TRP A 1 105 ? 12.467 -5.903 -0.745 1.00 93.94 105 TRP A N 1
ATOM 821 C CA . TRP A 1 105 ? 12.713 -6.428 0.604 1.00 93.94 105 TRP A CA 1
ATOM 822 C C . TRP A 1 105 ? 12.626 -5.348 1.680 1.00 93.94 105 TRP A C 1
ATOM 824 O O . TRP A 1 105 ? 11.987 -5.563 2.707 1.00 93.94 105 TRP A O 1
ATOM 834 N N . VAL A 1 106 ? 13.243 -4.186 1.455 1.00 93.12 106 VAL A N 1
ATOM 835 C CA . VAL A 1 106 ? 13.196 -3.062 2.403 1.00 93.12 106 VAL A CA 1
ATOM 836 C C . VAL A 1 106 ? 11.775 -2.525 2.548 1.00 93.12 106 VAL A C 1
ATOM 838 O O . VAL A 1 106 ? 11.326 -2.308 3.673 1.00 93.12 106 VAL A O 1
ATOM 841 N N . PHE A 1 107 ? 11.049 -2.385 1.439 1.00 95.62 107 PHE A N 1
ATOM 842 C CA . PHE A 1 107 ? 9.640 -2.005 1.439 1.00 95.62 107 PHE A CA 1
ATOM 843 C C . PHE A 1 107 ? 8.797 -2.983 2.272 1.00 95.62 107 PHE A C 1
ATOM 845 O O . PHE A 1 107 ? 8.131 -2.565 3.218 1.00 95.62 107 PHE A O 1
ATOM 852 N N . LEU A 1 108 ? 8.907 -4.293 2.023 1.00 95.62 108 LEU A N 1
ATOM 853 C CA . LEU A 1 108 ? 8.182 -5.314 2.787 1.00 95.62 108 LEU A CA 1
ATOM 854 C C . LEU A 1 108 ? 8.567 -5.322 4.274 1.00 95.62 108 LEU A C 1
ATOM 856 O O . LEU A 1 108 ? 7.694 -5.473 5.126 1.00 95.62 108 LEU A O 1
ATOM 860 N N . MET A 1 109 ? 9.845 -5.124 4.614 1.00 95.31 109 MET A N 1
ATOM 861 C CA . MET A 1 109 ? 10.267 -4.978 6.014 1.00 95.31 109 MET A CA 1
ATOM 862 C C . MET A 1 109 ? 9.620 -3.754 6.673 1.00 95.31 109 MET A C 1
ATOM 864 O O . MET A 1 109 ? 9.189 -3.850 7.821 1.00 95.31 109 MET A O 1
ATOM 868 N N . SER A 1 110 ? 9.518 -2.627 5.961 1.00 96.62 110 SER A N 1
ATOM 869 C CA . SER A 1 110 ? 8.867 -1.420 6.485 1.00 96.62 110 SER A CA 1
ATOM 870 C C . SER A 1 110 ? 7.364 -1.618 6.713 1.00 96.62 110 SER A C 1
ATOM 872 O O . SER A 1 110 ? 6.857 -1.233 7.765 1.00 96.62 110 SER A O 1
ATOM 874 N N . GLU A 1 111 ? 6.674 -2.326 5.816 1.00 95.88 111 GLU A N 1
ATOM 875 C CA . GLU A 1 111 ? 5.266 -2.704 5.992 1.00 95.88 111 GLU A CA 1
ATOM 876 C C . GLU A 1 111 ? 5.079 -3.600 7.226 1.00 95.88 111 GLU A C 1
ATOM 878 O O . GLU A 1 111 ? 4.208 -3.353 8.062 1.00 95.88 111 GLU A O 1
ATOM 883 N N . MET A 1 112 ? 5.956 -4.591 7.428 1.00 95.69 112 MET A N 1
ATOM 884 C CA . MET A 1 112 ? 5.917 -5.435 8.630 1.00 95.69 112 MET A CA 1
ATOM 885 C C . MET A 1 112 ? 6.121 -4.626 9.917 1.00 95.69 112 MET A C 1
ATOM 887 O O . MET A 1 112 ? 5.499 -4.944 10.932 1.00 95.69 112 MET A O 1
ATOM 891 N N . MET A 1 113 ? 6.934 -3.563 9.900 1.00 96.31 113 MET A N 1
ATOM 892 C CA . MET A 1 113 ? 7.073 -2.660 11.051 1.00 96.31 113 MET A CA 1
ATOM 893 C C . MET A 1 113 ? 5.778 -1.889 11.334 1.00 96.31 113 MET A C 1
ATOM 895 O O . MET A 1 113 ? 5.372 -1.799 12.496 1.00 96.31 113 MET A O 1
ATOM 899 N N . VAL A 1 114 ? 5.094 -1.393 10.296 1.00 95.06 114 VAL A N 1
ATOM 900 C CA . VAL A 1 114 ? 3.786 -0.731 10.439 1.00 95.06 114 VAL A CA 1
ATOM 901 C C . VAL A 1 114 ? 2.764 -1.697 11.048 1.00 95.06 114 VAL A C 1
ATOM 903 O O . VAL A 1 114 ? 2.165 -1.374 12.077 1.00 95.06 114 VAL A O 1
ATOM 906 N N . PHE A 1 115 ? 2.628 -2.918 10.521 1.00 94.62 115 PHE A N 1
ATOM 907 C CA . PHE A 1 115 ? 1.722 -3.926 11.094 1.00 94.62 115 PHE A CA 1
ATOM 908 C C . PHE A 1 115 ? 2.110 -4.338 12.518 1.00 94.62 115 PHE A C 1
ATOM 910 O O . PHE A 1 115 ? 1.240 -4.513 13.373 1.00 94.62 115 PHE A O 1
ATOM 917 N N . THR A 1 116 ? 3.408 -4.426 12.811 1.00 95.75 116 THR A N 1
ATOM 918 C CA . THR A 1 116 ? 3.901 -4.701 14.169 1.00 95.75 116 THR A CA 1
ATOM 919 C C . THR A 1 116 ? 3.503 -3.590 15.138 1.00 95.75 116 THR A C 1
ATOM 921 O O . THR A 1 116 ? 3.166 -3.880 16.285 1.00 95.75 116 THR A O 1
ATOM 924 N N . SER A 1 117 ? 3.470 -2.326 14.704 1.00 95.62 117 SER A N 1
ATOM 925 C CA . SER A 1 117 ? 3.009 -1.217 15.549 1.00 95.62 117 SER A CA 1
ATOM 926 C C . SER A 1 117 ? 1.509 -1.305 15.869 1.00 95.62 117 SER A C 1
ATOM 928 O O . SER A 1 117 ? 1.111 -1.095 17.020 1.00 95.62 117 SER A O 1
ATOM 930 N N . LEU A 1 118 ? 0.683 -1.713 14.898 1.00 93.69 118 LEU A N 1
ATOM 931 C CA . LEU A 1 118 ? -0.749 -1.955 15.101 1.00 93.69 118 LEU A CA 1
ATOM 932 C C . LEU A 1 118 ? -0.979 -3.139 16.049 1.00 93.69 118 LEU A C 1
ATOM 934 O O . LEU A 1 118 ? -1.762 -3.033 16.994 1.00 93.69 118 LEU A O 1
ATOM 938 N N . PHE A 1 119 ? -0.235 -4.233 15.867 1.00 92.69 119 PHE A N 1
ATOM 939 C CA . PHE A 1 119 ? -0.278 -5.384 16.769 1.00 92.69 119 PHE A CA 1
ATOM 940 C C . PHE A 1 119 ? 0.191 -5.020 18.182 1.00 92.69 119 PHE A C 1
ATOM 942 O O . PHE A 1 119 ? -0.469 -5.361 19.159 1.00 92.69 119 PHE A O 1
ATOM 949 N N . SER A 1 120 ? 1.289 -4.272 18.314 1.00 92.94 120 SER A N 1
ATOM 950 C CA . SER A 1 120 ? 1.772 -3.778 19.608 1.00 92.94 120 SER A CA 1
ATOM 951 C C . SER A 1 120 ? 0.711 -2.930 20.306 1.00 92.94 120 SER A C 1
ATOM 953 O O . SER A 1 120 ? 0.524 -3.052 21.515 1.00 92.94 120 SER A O 1
ATOM 955 N N . THR A 1 121 ? 0.013 -2.074 19.562 1.00 90.50 121 THR A N 1
ATOM 956 C CA . THR A 1 121 ? -1.081 -1.256 20.095 1.00 90.50 121 THR A CA 1
ATOM 957 C C . THR A 1 121 ? -2.214 -2.147 20.600 1.00 90.50 121 THR A C 1
ATOM 959 O O . THR A 1 121 ? -2.615 -2.020 21.755 1.00 90.50 121 THR A O 1
ATOM 962 N N . TYR A 1 122 ? -2.646 -3.123 19.798 1.00 87.75 122 TYR A N 1
ATOM 963 C CA . TYR A 1 122 ? -3.640 -4.118 20.204 1.00 87.75 122 TYR A CA 1
ATOM 964 C C . TYR A 1 122 ? -3.231 -4.880 21.474 1.00 87.75 122 TYR A C 1
ATOM 966 O O . TYR A 1 122 ? -4.017 -4.963 22.416 1.00 87.75 122 TYR A O 1
ATOM 974 N N . MET A 1 123 ? -1.995 -5.383 21.553 1.00 88.62 123 MET A N 1
ATOM 975 C CA . MET A 1 123 ? -1.519 -6.122 22.727 1.00 88.62 123 MET A CA 1
ATOM 976 C C . MET A 1 123 ? -1.453 -5.241 23.977 1.00 88.62 123 MET A C 1
ATOM 978 O O . MET A 1 123 ? -1.799 -5.699 25.064 1.00 88.62 123 MET A O 1
ATOM 982 N N . ARG A 1 124 ? -1.053 -3.969 23.842 1.00 88.00 124 ARG A N 1
ATOM 983 C CA . ARG A 1 124 ? -1.065 -3.014 24.961 1.00 88.00 124 ARG A CA 1
ATOM 984 C C . ARG A 1 124 ? -2.474 -2.767 25.473 1.00 88.00 124 ARG A C 1
ATOM 986 O O . ARG A 1 124 ? -2.667 -2.794 26.680 1.00 88.00 124 ARG A O 1
ATOM 993 N N . TYR A 1 125 ? -3.452 -2.588 24.588 1.00 83.88 125 TYR A N 1
ATOM 994 C CA . TYR A 1 125 ? -4.850 -2.481 25.007 1.00 83.88 125 TYR A CA 1
ATOM 995 C C . TYR A 1 125 ? -5.349 -3.778 25.651 1.00 83.88 125 TYR A C 1
ATOM 997 O O . TYR A 1 125 ? -5.987 -3.736 26.699 1.00 83.88 125 TYR A O 1
ATOM 1005 N N . ARG A 1 126 ? -4.991 -4.936 25.084 1.00 83.38 126 ARG A N 1
ATOM 1006 C CA . ARG A 1 126 ? -5.405 -6.252 25.586 1.00 83.38 126 ARG A CA 1
ATOM 1007 C C . ARG A 1 126 ? -4.864 -6.575 26.979 1.00 83.38 126 ARG A C 1
ATOM 1009 O O . ARG A 1 126 ? -5.545 -7.279 27.725 1.00 83.38 126 ARG A O 1
ATOM 1016 N N . PHE A 1 127 ? -3.642 -6.149 27.287 1.00 85.06 127 PHE A N 1
ATOM 1017 C CA . PHE A 1 127 ? -2.990 -6.405 28.575 1.00 85.06 127 PHE A CA 1
ATOM 1018 C C . PHE A 1 127 ? -3.105 -5.245 29.567 1.00 85.06 127 PHE A C 1
ATOM 1020 O O . PHE A 1 127 ? -2.895 -5.457 30.755 1.00 85.06 127 PHE A O 1
ATOM 1027 N N . GLY A 1 128 ? -3.387 -4.032 29.092 1.00 84.31 128 GLY A N 1
ATOM 1028 C CA . GLY A 1 128 ? -3.459 -2.826 29.918 1.00 84.31 128 GLY A CA 1
ATOM 1029 C C . GLY A 1 128 ? -4.855 -2.495 30.443 1.00 84.31 128 GLY A C 1
ATOM 1030 O O . GLY A 1 128 ? -4.960 -1.677 31.349 1.00 84.31 128 GLY A O 1
ATOM 1031 N N . ILE A 1 129 ? -5.910 -3.099 29.888 1.00 84.50 129 ILE A N 1
ATOM 1032 C CA . ILE A 1 129 ? -7.302 -2.899 30.312 1.00 84.50 129 ILE A CA 1
ATOM 1033 C C . ILE A 1 129 ? -7.856 -4.235 30.820 1.00 84.50 129 ILE A C 1
ATOM 1035 O O . ILE A 1 129 ? -7.672 -5.272 30.178 1.00 84.50 129 ILE A O 1
ATOM 1039 N N . GLU A 1 130 ? -8.534 -4.212 31.968 1.00 84.62 130 GLU A N 1
ATOM 1040 C CA . GLU A 1 130 ? -9.220 -5.385 32.518 1.00 84.62 130 GLU A CA 1
ATOM 1041 C C . GLU A 1 130 ? -10.397 -5.829 31.632 1.00 84.62 130 GLU A C 1
ATOM 1043 O O . GLU A 1 130 ? -10.985 -5.032 30.890 1.00 84.62 130 GLU A O 1
ATOM 1048 N N . SER A 1 131 ? -10.738 -7.123 31.670 1.00 84.56 131 SER A N 1
ATOM 1049 C CA . SER A 1 131 ? -11.847 -7.627 30.858 1.00 84.56 131 SER A CA 1
ATOM 1050 C C . SER A 1 131 ? -13.190 -7.189 31.432 1.00 84.56 131 SER A C 1
ATOM 1052 O O . SER A 1 131 ? -13.356 -7.073 32.643 1.00 84.56 131 SER A O 1
ATOM 1054 N N . CYS A 1 132 ? -14.187 -6.982 30.572 1.00 83.06 132 CYS A N 1
ATOM 1055 C CA . CYS A 1 132 ? -15.527 -6.621 31.041 1.00 83.06 132 CYS A CA 1
ATOM 1056 C C . CYS A 1 132 ? -16.116 -7.668 31.997 1.00 83.06 132 CYS A C 1
ATOM 1058 O O . CYS A 1 132 ? -16.764 -7.306 32.973 1.00 83.06 132 CYS A O 1
ATOM 1060 N N . GLU A 1 133 ? -15.810 -8.949 31.783 1.00 82.75 133 GLU A N 1
ATOM 1061 C CA . GLU A 1 133 ? -16.174 -10.034 32.696 1.00 82.75 133 GLU A CA 1
ATOM 1062 C C . GLU A 1 133 ? -15.551 -9.874 34.093 1.00 82.75 133 GLU A C 1
ATOM 1064 O O . GLU A 1 133 ? -16.256 -10.017 35.091 1.00 82.75 133 GLU A O 1
ATOM 1069 N N . SER A 1 134 ? -14.258 -9.530 34.197 1.00 84.62 134 SER A N 1
ATOM 1070 C CA . SER A 1 134 ? -13.606 -9.381 35.504 1.00 84.62 134 SER A CA 1
ATOM 1071 C C . SER A 1 134 ? -14.125 -8.165 36.266 1.00 84.62 134 SER A C 1
ATOM 1073 O O . SER A 1 134 ? -14.337 -8.261 37.472 1.00 84.62 134 SER A O 1
ATOM 1075 N N . VAL A 1 135 ? -14.390 -7.054 35.570 1.00 85.81 135 VAL A N 1
ATOM 1076 C CA . VAL A 1 135 ? -14.964 -5.843 36.184 1.00 85.81 135 VAL A CA 1
ATOM 1077 C C . VAL A 1 135 ? -16.436 -6.050 36.565 1.00 85.81 135 VAL A C 1
ATOM 1079 O O . VAL A 1 135 ? -16.902 -5.540 37.580 1.00 85.81 135 VAL A O 1
ATOM 1082 N N . PHE A 1 136 ? -17.187 -6.838 35.794 1.00 83.19 136 PHE A N 1
ATOM 1083 C CA . PHE A 1 136 ? -18.542 -7.232 36.183 1.00 83.19 136 PHE A CA 1
ATOM 1084 C C . PHE A 1 136 ? -18.522 -8.099 37.452 1.00 83.19 136 PHE A C 1
ATOM 1086 O O . PHE A 1 136 ? -19.280 -7.857 38.390 1.00 83.19 136 PHE A O 1
ATOM 1093 N N . MET A 1 137 ? -17.613 -9.077 37.515 1.00 84.94 137 MET A N 1
ATOM 1094 C CA . MET A 1 137 ? -17.451 -9.957 38.675 1.00 84.94 137 MET A CA 1
ATOM 1095 C C . MET A 1 137 ? -16.883 -9.260 39.918 1.00 84.94 137 MET A C 1
ATOM 1097 O O . MET A 1 137 ? -17.134 -9.731 41.027 1.00 84.94 137 MET A O 1
ATOM 1101 N N . SER A 1 138 ? -16.125 -8.170 39.766 1.00 85.00 138 SER A N 1
ATOM 1102 C CA . SER A 1 138 ? -15.585 -7.410 40.902 1.00 85.00 138 SER A CA 1
ATOM 1103 C C . SER A 1 138 ? -16.668 -6.651 41.675 1.00 85.00 138 SER A C 1
ATOM 1105 O O . SER A 1 138 ? -16.437 -6.246 42.813 1.00 85.00 138 SER A O 1
ATOM 1107 N N . GLY A 1 139 ? -17.861 -6.484 41.091 1.00 80.06 139 GLY A N 1
ATOM 1108 C CA . GLY A 1 139 ? -18.965 -5.743 41.699 1.00 80.06 139 GLY A CA 1
ATOM 1109 C C . GLY A 1 139 ? -18.786 -4.222 41.662 1.00 80.06 139 GLY A C 1
ATOM 1110 O O . GLY A 1 139 ? -19.602 -3.505 42.235 1.00 80.06 139 GLY A O 1
ATOM 1111 N N . GLU A 1 140 ? -17.758 -3.715 40.972 1.00 76.75 140 GLU A N 1
ATOM 1112 C CA . GLU A 1 140 ? -17.521 -2.274 40.770 1.00 76.75 140 GLU A CA 1
ATOM 1113 C C . GLU A 1 140 ? -18.378 -1.679 39.638 1.00 76.75 140 GLU A C 1
ATOM 1115 O O . GLU A 1 140 ? -18.301 -0.491 39.325 1.00 76.75 140 GLU A O 1
ATOM 1120 N N . TRP A 1 141 ? -19.219 -2.505 39.017 1.00 77.19 141 TRP A N 1
ATOM 1121 C CA . TRP A 1 141 ? -20.100 -2.111 37.928 1.00 77.19 141 TRP A CA 1
ATOM 1122 C C . TRP A 1 141 ? -21.318 -1.342 38.465 1.00 77.19 141 TRP A C 1
ATOM 1124 O O . TRP A 1 141 ? -22.271 -1.931 38.973 1.00 77.19 141 TRP A O 1
ATOM 1134 N N . VAL A 1 142 ? -21.292 -0.009 38.364 1.00 77.50 142 VAL A N 1
ATOM 1135 C CA . VAL A 1 142 ? -22.410 0.858 38.775 1.00 77.50 142 VAL A CA 1
ATOM 1136 C C . VAL A 1 142 ? -23.307 1.158 37.573 1.00 77.50 142 VAL A C 1
ATOM 1138 O O . VAL A 1 142 ? -22.861 1.774 36.600 1.00 77.50 142 VAL A O 1
ATOM 1141 N N . GLU A 1 143 ? -24.580 0.758 37.649 1.00 75.25 143 GLU A N 1
ATOM 1142 C CA . GLU A 1 143 ? -25.584 1.043 36.616 1.00 75.25 143 GLU A CA 1
ATOM 1143 C C . GLU A 1 143 ? -25.682 2.553 36.335 1.00 75.25 143 GLU A C 1
ATOM 1145 O O . GLU A 1 143 ? -25.863 3.367 37.240 1.00 75.25 143 GLU A O 1
ATOM 1150 N N . GLY A 1 144 ? -25.544 2.932 35.061 1.00 74.69 144 GLY A N 1
ATOM 1151 C CA . GLY A 1 144 ? -25.554 4.332 34.619 1.00 74.69 144 GLY A CA 1
ATOM 1152 C C . GLY A 1 144 ? -24.181 5.011 34.558 1.00 74.69 144 GLY A C 1
ATOM 1153 O O . GLY A 1 144 ? -24.111 6.163 34.134 1.00 74.69 144 GLY A O 1
ATOM 1154 N N . SER A 1 145 ? -23.093 4.321 34.921 1.00 74.94 145 SER A N 1
ATOM 1155 C CA . SER A 1 145 ? -21.719 4.815 34.740 1.00 74.94 145 SER A CA 1
ATOM 1156 C C . SER A 1 145 ? -21.036 4.187 33.517 1.00 74.94 145 SER A C 1
ATOM 1158 O O . SER A 1 145 ? -21.291 3.034 33.169 1.00 74.94 145 SER A O 1
ATOM 1160 N N . SER A 1 146 ? -20.173 4.943 32.828 1.00 75.25 146 SER A N 1
ATOM 1161 C CA . SER A 1 146 ? -19.353 4.407 31.735 1.00 75.25 146 SER A CA 1
ATOM 1162 C C . SER A 1 146 ? -18.126 3.696 32.309 1.00 75.25 146 SER A C 1
ATOM 1164 O O . SER A 1 146 ? -17.214 4.354 32.813 1.00 75.25 146 SER A O 1
ATOM 1166 N N . VAL A 1 147 ? -18.089 2.368 32.210 1.00 78.69 147 VAL A N 1
ATOM 1167 C CA . VAL A 1 147 ? -16.940 1.550 32.621 1.00 78.69 147 VAL A CA 1
ATOM 1168 C C . VAL A 1 147 ? -16.051 1.272 31.409 1.00 78.69 147 VAL A C 1
ATOM 1170 O O . VAL A 1 147 ? -16.517 0.766 30.389 1.00 78.69 147 VAL A O 1
ATOM 1173 N N . THR A 1 148 ? -14.760 1.593 31.507 1.00 80.44 148 THR A N 1
ATOM 1174 C CA . THR A 1 148 ? -13.774 1.269 30.467 1.00 80.44 148 THR A CA 1
ATOM 1175 C C . THR A 1 148 ? -13.238 -0.141 30.683 1.00 80.44 148 THR A C 1
ATOM 1177 O O . THR A 1 148 ? -12.357 -0.349 31.514 1.00 80.44 148 THR A O 1
ATOM 1180 N N . CYS A 1 149 ? -13.758 -1.107 29.933 1.00 83.44 149 CYS A N 1
ATOM 1181 C CA . CYS A 1 149 ? -13.318 -2.497 29.974 1.00 83.44 149 CYS A CA 1
ATOM 1182 C C . CYS A 1 149 ? -13.135 -3.050 28.556 1.00 83.44 149 CYS A C 1
ATOM 1184 O O . CYS A 1 149 ? -13.687 -2.517 27.589 1.00 83.44 149 CYS A O 1
ATOM 1186 N N . PHE A 1 150 ? -12.331 -4.103 28.419 1.00 81.44 150 PHE A N 1
ATOM 1187 C CA . PHE A 1 150 ? -12.102 -4.762 27.136 1.00 81.44 150 PHE A CA 1
ATOM 1188 C C . PHE A 1 150 ? -12.949 -6.033 27.007 1.00 81.44 150 PHE A C 1
ATOM 1190 O O . PHE A 1 150 ? -12.875 -6.926 27.850 1.00 81.44 150 PHE A O 1
ATOM 1197 N N . GLU A 1 151 ? -13.694 -6.151 25.909 1.00 80.19 151 GLU A N 1
ATOM 1198 C CA . GLU A 1 151 ? -14.413 -7.373 25.546 1.00 80.19 151 GLU A CA 1
ATOM 1199 C C . GLU A 1 151 ? -13.597 -8.167 24.508 1.00 80.19 151 GLU A C 1
ATOM 1201 O O . GLU A 1 151 ? -13.346 -7.664 23.405 1.00 80.19 151 GLU A O 1
AT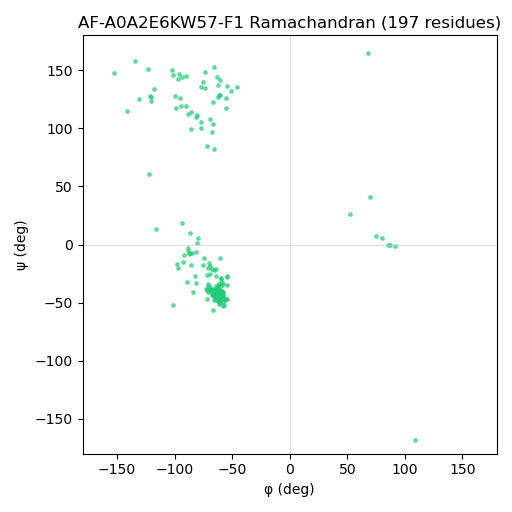OM 1206 N N . PRO A 1 152 ? -13.148 -9.402 24.809 1.00 75.44 152 PRO A N 1
ATOM 1207 C CA . PRO A 1 152 ? -12.395 -10.198 23.852 1.00 75.44 152 PRO A CA 1
ATOM 1208 C C . PRO A 1 152 ? -13.222 -10.521 22.608 1.00 75.44 152 PRO A C 1
ATOM 1210 O O . PRO A 1 152 ? -14.269 -11.157 22.686 1.00 75.44 152 PRO A O 1
ATOM 1213 N N . ALA A 1 153 ? -12.679 -10.214 21.427 1.00 70.94 153 ALA A N 1
ATOM 1214 C CA . ALA A 1 153 ? -13.315 -10.559 20.152 1.00 70.94 153 ALA A CA 1
ATOM 1215 C C . ALA A 1 153 ? -13.644 -12.061 20.029 1.00 70.94 1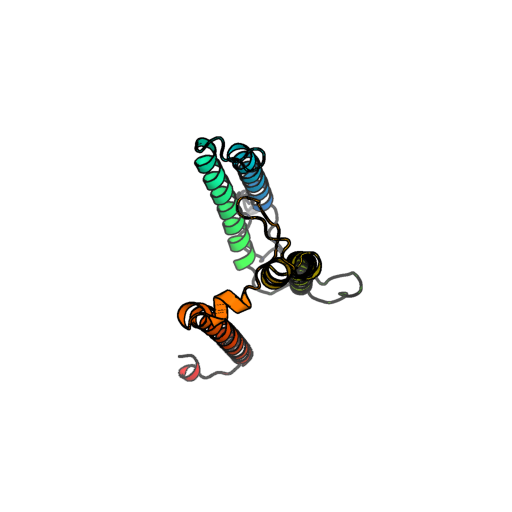53 ALA A C 1
ATOM 1217 O O . ALA A 1 153 ? -14.598 -12.427 19.351 1.00 70.94 153 ALA A O 1
ATOM 1218 N N . GLY A 1 154 ? -12.901 -12.937 20.718 1.00 69.94 154 GLY A N 1
ATOM 1219 C CA . GLY A 1 154 ? -13.187 -14.373 20.775 1.00 69.94 154 GLY A CA 1
ATOM 1220 C C . GLY A 1 154 ? -14.576 -14.710 21.330 1.00 69.94 154 GLY A C 1
ATOM 1221 O O . GLY A 1 154 ? -15.183 -15.662 20.848 1.00 69.94 154 GLY A O 1
ATOM 1222 N N . HIS A 1 155 ? -15.111 -13.915 22.265 1.00 70.69 155 HIS A N 1
ATOM 1223 C CA . HIS A 1 155 ? -16.462 -14.106 22.799 1.00 70.69 155 HIS A CA 1
ATOM 1224 C C . HIS A 1 155 ? -17.526 -13.828 21.723 1.00 70.69 155 HIS A C 1
ATOM 1226 O O . HIS A 1 155 ? -18.430 -14.633 21.501 1.00 70.69 155 HIS A O 1
ATOM 1232 N N . LEU A 1 156 ? -17.345 -12.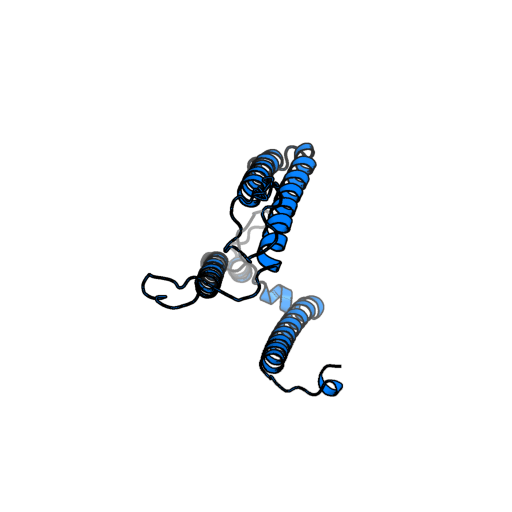749 20.954 1.00 69.69 156 LEU A N 1
ATOM 1233 C CA . LEU A 1 156 ? -18.222 -12.386 19.836 1.00 69.69 156 LEU A CA 1
ATOM 1234 C C . LEU A 1 156 ? -18.102 -13.367 18.659 1.00 69.69 156 LEU A C 1
ATOM 1236 O O . LEU A 1 156 ? -19.106 -13.739 18.057 1.00 69.69 156 LEU A O 1
ATOM 1240 N N . ILE A 1 157 ? -16.891 -13.833 18.350 1.00 67.25 157 ILE A N 1
ATOM 1241 C CA . ILE A 1 157 ? -16.633 -14.746 17.226 1.00 67.25 157 ILE A CA 1
ATOM 1242 C C . ILE A 1 157 ? -17.153 -16.160 17.515 1.00 67.25 157 ILE A C 1
ATOM 1244 O O . ILE A 1 157 ? -17.698 -16.801 16.619 1.00 67.25 157 ILE A O 1
ATOM 1248 N N . ALA A 1 158 ? -17.020 -16.649 18.751 1.00 72.62 158 ALA A N 1
ATOM 1249 C CA . ALA A 1 158 ? -17.520 -17.969 19.137 1.00 72.62 158 ALA A CA 1
ATOM 1250 C C . ALA A 1 158 ? -19.048 -18.011 19.307 1.00 72.62 158 ALA A C 1
ATOM 1252 O O . ALA A 1 158 ? -19.632 -19.093 19.281 1.00 72.62 158 ALA A O 1
ATOM 1253 N N . SER A 1 159 ? -19.699 -16.851 19.460 1.00 78.69 159 SER A N 1
ATOM 1254 C CA . SER A 1 159 ? -21.145 -16.769 19.692 1.00 78.69 159 SER A CA 1
ATOM 1255 C C . SER A 1 159 ? -21.986 -17.288 18.520 1.00 78.69 159 SER A C 1
ATOM 1257 O O . SER A 1 159 ? -23.104 -17.760 18.729 1.00 78.69 159 SER A O 1
ATOM 1259 N N . SER A 1 160 ? -21.470 -17.235 17.282 1.00 79.12 160 SER A N 1
ATOM 1260 C CA . SER A 1 160 ? -22.189 -17.753 16.119 1.00 79.12 160 SER A CA 1
ATOM 1261 C C . SER A 1 160 ? -21.274 -18.207 14.978 1.00 79.12 160 SER A C 1
ATOM 1263 O O . SER A 1 160 ? -20.230 -17.618 14.694 1.00 79.12 160 SER A O 1
ATOM 1265 N N . TRP A 1 161 ? -21.720 -19.234 14.246 1.00 77.81 161 TRP A N 1
ATOM 1266 C CA . TRP A 1 161 ? -21.070 -19.690 13.010 1.00 77.81 161 TRP A CA 1
ATOM 1267 C C . TRP A 1 161 ? -20.900 -18.556 11.988 1.00 77.81 161 TRP A C 1
ATOM 1269 O O . TRP A 1 161 ? -19.888 -18.495 11.296 1.00 77.81 161 TRP A O 1
ATOM 1279 N N . PHE A 1 162 ? -21.853 -17.624 11.922 1.00 81.75 162 PHE A N 1
ATOM 1280 C CA . PHE A 1 162 ? -21.817 -16.499 10.987 1.00 81.75 162 PHE A CA 1
ATOM 1281 C C . PHE A 1 162 ? -20.732 -15.463 11.311 1.00 81.75 162 PHE A C 1
ATOM 1283 O O . PHE A 1 162 ? -20.350 -14.712 10.417 1.00 81.75 162 PHE A O 1
ATOM 1290 N N . HIS A 1 163 ? -20.191 -15.440 12.533 1.00 79.44 163 HIS A N 1
ATOM 1291 C CA . HIS A 1 163 ? -19.035 -14.603 12.875 1.00 79.44 163 HIS A CA 1
ATOM 1292 C C . HIS A 1 163 ? -17.698 -15.311 12.620 1.00 79.44 163 HIS A C 1
ATOM 1294 O O . HIS A 1 163 ? -16.728 -14.665 12.226 1.00 79.44 163 HIS A O 1
ATOM 1300 N N . LEU A 1 164 ? -17.644 -16.635 12.782 1.00 81.19 164 LEU A N 1
ATOM 1301 C CA . LEU A 1 164 ? -16.419 -17.419 12.600 1.00 81.19 164 LEU A CA 1
ATOM 1302 C C . LEU A 1 164 ? -16.159 -17.804 11.133 1.00 81.19 164 LEU A C 1
ATOM 1304 O O . LEU A 1 164 ? -15.022 -17.732 10.659 1.00 81.19 164 LEU A O 1
ATOM 1308 N N . ALA A 1 165 ? -17.201 -18.194 10.397 1.00 83.12 165 ALA A N 1
ATOM 1309 C CA . ALA A 1 165 ? -17.069 -18.746 9.051 1.00 83.12 165 ALA A CA 1
ATOM 1310 C C . ALA A 1 165 ? -16.479 -17.765 8.017 1.00 83.12 165 ALA A C 1
ATOM 1312 O O . ALA A 1 165 ? -15.587 -18.187 7.279 1.00 83.12 165 ALA A O 1
ATOM 1313 N N . PRO A 1 166 ? -16.867 -16.472 7.957 1.00 87.31 166 PRO A N 1
ATOM 1314 C CA . PRO A 1 166 ? -16.275 -15.536 6.996 1.00 87.31 166 PRO A CA 1
ATOM 1315 C C . PRO A 1 166 ? -14.770 -15.332 7.209 1.00 87.31 166 PRO A C 1
ATOM 1317 O O . PRO A 1 166 ? -14.007 -15.286 6.243 1.00 87.31 166 PRO A O 1
ATOM 1320 N N . GLY A 1 167 ? -14.330 -15.270 8.472 1.00 85.25 167 GLY A N 1
ATOM 1321 C CA . GLY A 1 167 ? -12.913 -15.157 8.818 1.00 85.25 167 GLY A CA 1
ATOM 1322 C C . GLY A 1 167 ? -12.121 -16.389 8.381 1.00 85.25 167 GLY A C 1
ATOM 1323 O O . GLY A 1 167 ? -11.100 -16.260 7.705 1.00 85.25 167 GLY A O 1
ATOM 1324 N N . ALA A 1 168 ? -12.635 -17.583 8.688 1.00 87.19 168 ALA A N 1
ATOM 1325 C CA . ALA A 1 168 ? -12.006 -18.840 8.290 1.00 87.19 168 ALA A CA 1
ATOM 1326 C C . ALA A 1 168 ? -11.915 -18.993 6.760 1.00 87.19 168 ALA A C 1
ATOM 1328 O O . ALA A 1 168 ? -10.862 -19.371 6.245 1.00 87.19 168 ALA A O 1
ATOM 1329 N N . ILE A 1 169 ? -12.982 -18.655 6.022 1.00 91.75 169 ILE A N 1
ATOM 1330 C CA . ILE A 1 169 ? -12.993 -18.686 4.549 1.00 91.75 169 ILE A CA 1
ATOM 1331 C C . ILE A 1 169 ? -11.910 -17.766 3.980 1.00 91.75 169 ILE A C 1
ATOM 1333 O O . ILE A 1 169 ? -11.179 -18.181 3.082 1.00 91.75 169 ILE A O 1
ATOM 1337 N N . ASN A 1 170 ? -11.757 -16.553 4.520 1.00 93.25 170 ASN A N 1
ATOM 1338 C CA . ASN A 1 170 ? -10.716 -15.627 4.076 1.00 93.25 170 ASN A CA 1
ATOM 1339 C C . ASN A 1 170 ? -9.305 -16.202 4.304 1.00 93.25 170 ASN A C 1
ATOM 1341 O O . ASN A 1 170 ? -8.459 -16.154 3.413 1.00 93.25 170 ASN A O 1
ATOM 1345 N N . THR A 1 171 ? -9.056 -16.824 5.461 1.00 94.31 171 THR A N 1
ATOM 1346 C CA . THR A 1 171 ? -7.774 -17.494 5.732 1.00 94.31 171 THR A CA 1
ATOM 1347 C C . THR A 1 171 ? -7.502 -18.624 4.739 1.00 94.31 171 THR A C 1
ATOM 1349 O O . THR A 1 171 ? -6.409 -18.686 4.176 1.00 94.31 171 THR A O 1
ATOM 1352 N N . PHE A 1 172 ? -8.485 -19.488 4.467 1.00 95.44 172 PHE A N 1
ATOM 1353 C CA . PHE A 1 172 ? -8.321 -20.550 3.471 1.00 95.44 172 PHE A CA 1
ATOM 1354 C C . PHE A 1 172 ? -8.092 -19.994 2.064 1.00 95.44 172 PHE A C 1
ATOM 1356 O O . PHE A 1 172 ? -7.227 -20.502 1.352 1.00 95.44 172 PHE A O 1
ATOM 1363 N N . ALA A 1 173 ? -8.797 -18.929 1.678 1.00 95.12 173 ALA A N 1
ATOM 1364 C CA . ALA A 1 173 ? -8.604 -18.273 0.389 1.00 95.12 173 ALA A CA 1
ATOM 1365 C C . ALA A 1 173 ? -7.172 -17.737 0.232 1.00 95.12 173 ALA A C 1
ATOM 1367 O O . ALA A 1 173 ? -6.551 -17.950 -0.809 1.00 95.12 173 ALA A O 1
ATOM 1368 N N . LEU A 1 174 ? -6.610 -17.111 1.271 1.00 95.38 174 LEU A N 1
ATOM 1369 C CA . LEU A 1 174 ? -5.229 -16.617 1.258 1.00 95.38 174 LEU A CA 1
ATOM 1370 C C . LEU A 1 174 ? -4.200 -17.753 1.196 1.00 95.38 174 LEU A C 1
ATOM 1372 O O . LEU A 1 174 ? -3.243 -17.668 0.425 1.00 95.38 174 LEU A O 1
ATOM 1376 N N . ILE A 1 175 ? -4.405 -18.834 1.955 1.00 95.94 175 ILE A N 1
ATOM 1377 C CA . ILE A 1 175 ? -3.530 -20.016 1.909 1.00 95.94 175 ILE A CA 1
ATOM 1378 C C . ILE A 1 175 ? -3.542 -20.626 0.503 1.00 95.94 175 ILE A C 1
ATOM 1380 O O . ILE A 1 175 ? -2.476 -20.848 -0.076 1.00 95.94 175 ILE A O 1
ATOM 1384 N N . ILE A 1 176 ? -4.728 -20.838 -0.074 1.00 96.12 176 ILE A N 1
ATOM 1385 C CA . ILE A 1 176 ? -4.873 -21.377 -1.432 1.00 96.12 176 ILE A CA 1
ATOM 1386 C C . ILE A 1 176 ? -4.233 -20.425 -2.449 1.00 96.12 176 ILE A C 1
ATOM 1388 O O . ILE A 1 176 ? -3.456 -20.875 -3.288 1.00 96.12 176 ILE A O 1
ATOM 1392 N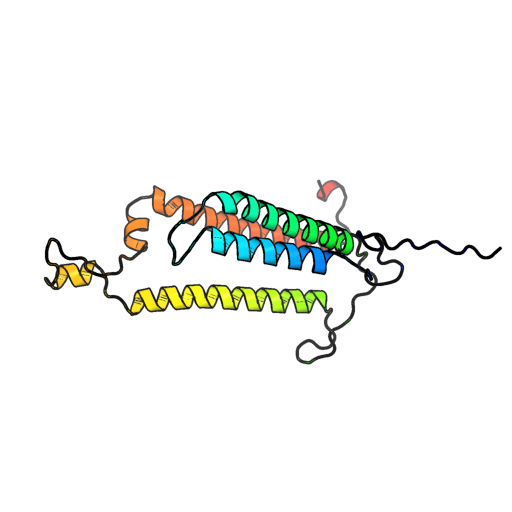 N . SER A 1 177 ? -4.472 -19.117 -2.335 1.00 96.31 177 SER A N 1
ATOM 1393 C CA . SER A 1 177 ? -3.852 -18.099 -3.191 1.00 96.31 177 SER A CA 1
ATOM 1394 C C . SER A 1 177 ? -2.320 -18.182 -3.153 1.00 96.31 177 SER A C 1
ATOM 1396 O O . SER A 1 177 ? -1.681 -18.289 -4.203 1.00 96.31 177 SER A O 1
ATOM 1398 N N . SER A 1 178 ? -1.715 -18.279 -1.962 1.00 95.50 178 SER A N 1
ATOM 1399 C CA . SER A 1 178 ? -0.258 -18.425 -1.825 1.00 95.50 178 SER A CA 1
ATOM 1400 C C . SER A 1 178 ? 0.276 -19.690 -2.506 1.00 95.50 178 SER A C 1
ATOM 1402 O O . SER A 1 178 ? 1.284 -19.635 -3.213 1.00 95.50 178 SER A O 1
ATOM 1404 N N . PHE A 1 179 ? -0.439 -20.813 -2.382 1.00 95.81 179 PHE A N 1
ATOM 1405 C CA . PHE A 1 179 ? -0.079 -22.059 -3.052 1.00 95.81 179 PHE A CA 1
ATOM 1406 C C . PHE A 1 179 ? -0.157 -21.919 -4.578 1.00 95.81 179 PHE A C 1
ATOM 1408 O O . PHE A 1 179 ? 0.770 -22.325 -5.280 1.00 95.81 179 PHE A O 1
ATOM 1415 N N . THR A 1 180 ? -1.215 -21.292 -5.102 1.00 95.25 180 THR A N 1
ATOM 1416 C CA . THR A 1 180 ? -1.355 -21.064 -6.549 1.00 95.25 180 THR A CA 1
ATOM 1417 C C . THR A 1 180 ? -0.248 -20.173 -7.113 1.00 95.25 180 THR A C 1
ATOM 1419 O O . THR A 1 180 ? 0.266 -20.470 -8.190 1.00 95.25 180 THR A O 1
ATOM 1422 N N . ILE A 1 181 ? 0.198 -19.153 -6.371 1.00 94.44 181 ILE A N 1
ATOM 1423 C CA . ILE A 1 181 ? 1.312 -18.283 -6.781 1.00 94.44 181 ILE A CA 1
ATOM 1424 C C . ILE A 1 181 ? 2.633 -19.060 -6.820 1.00 94.44 181 ILE A C 1
ATOM 1426 O O . ILE A 1 181 ? 3.386 -18.931 -7.784 1.00 94.44 181 ILE A O 1
ATOM 1430 N N . VAL A 1 182 ? 2.915 -19.902 -5.819 1.00 93.25 182 VAL A N 1
ATOM 1431 C CA . VAL A 1 182 ? 4.127 -20.745 -5.810 1.00 93.25 182 VAL A CA 1
ATOM 1432 C C . VAL A 1 182 ? 4.136 -21.699 -7.003 1.00 93.25 182 VAL A C 1
ATOM 1434 O O . VAL A 1 182 ? 5.164 -21.860 -7.663 1.00 93.25 182 VAL A O 1
ATOM 1437 N N . GLN A 1 183 ? 2.987 -22.296 -7.318 1.00 92.00 183 GLN A N 1
ATOM 1438 C CA . GLN A 1 183 ? 2.850 -23.160 -8.487 1.00 92.00 183 GLN A CA 1
ATOM 1439 C C . GLN A 1 183 ? 3.053 -22.373 -9.787 1.00 92.00 183 GLN A C 1
ATOM 1441 O O . GLN A 1 183 ? 3.809 -22.822 -10.647 1.00 92.00 183 GLN A O 1
ATOM 1446 N N . AL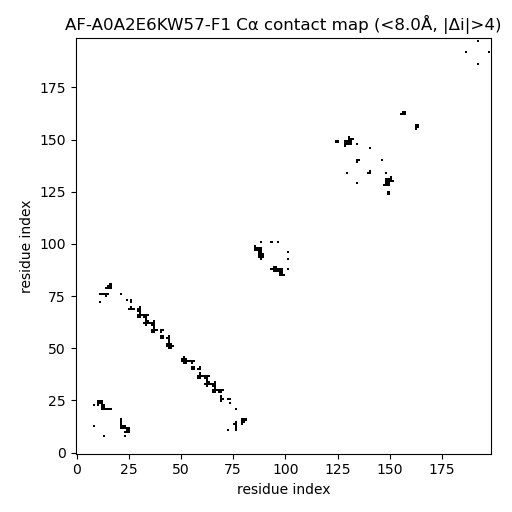A A 1 184 ? 2.458 -21.184 -9.913 1.00 91.00 184 ALA A N 1
ATOM 1447 C CA . ALA A 1 184 ? 2.650 -20.312 -11.069 1.00 91.00 184 ALA A CA 1
ATOM 1448 C C . ALA A 1 184 ? 4.126 -19.924 -11.259 1.00 91.00 184 ALA A C 1
ATOM 1450 O O . ALA A 1 184 ? 4.649 -20.047 -12.364 1.00 91.00 184 ALA A O 1
ATOM 1451 N N . LEU A 1 185 ? 4.827 -19.545 -10.184 1.00 89.00 185 LEU A N 1
ATOM 1452 C CA . LEU A 1 185 ? 6.257 -19.226 -10.224 1.00 89.00 185 LEU A CA 1
ATOM 1453 C C . LEU A 1 185 ? 7.098 -20.438 -10.644 1.00 89.00 185 LEU A C 1
ATOM 1455 O O . LEU A 1 185 ? 8.019 -20.308 -11.451 1.00 89.00 185 LEU A O 1
ATOM 1459 N N . ARG A 1 186 ? 6.764 -21.628 -10.132 1.00 87.38 186 ARG A N 1
ATOM 1460 C CA . ARG A 1 186 ? 7.427 -22.876 -10.519 1.00 87.38 186 ARG A CA 1
ATOM 1461 C C . ARG A 1 186 ? 7.270 -23.145 -12.015 1.00 87.38 186 ARG A C 1
ATOM 1463 O O . ARG A 1 186 ? 8.253 -23.517 -12.647 1.00 87.38 186 ARG A O 1
ATOM 1470 N N . TYR A 1 187 ? 6.070 -22.970 -12.571 1.00 86.00 187 TYR A N 1
ATOM 1471 C CA . TYR A 1 187 ? 5.825 -23.149 -14.005 1.00 86.00 187 TYR A CA 1
ATOM 1472 C C . TYR A 1 187 ? 6.508 -22.072 -14.852 1.00 86.00 187 TYR A C 1
ATOM 1474 O O . TYR A 1 187 ? 7.124 -22.407 -15.857 1.00 86.00 187 TYR A O 1
ATOM 1482 N N . ALA A 1 188 ? 6.486 -20.809 -14.426 1.00 84.31 188 ALA A N 1
ATOM 1483 C CA . ALA A 1 188 ? 7.181 -19.725 -15.123 1.00 84.31 188 ALA A CA 1
ATOM 1484 C C . ALA A 1 188 ? 8.702 -19.957 -15.223 1.00 84.31 188 ALA A C 1
ATOM 1486 O O . ALA A 1 188 ? 9.333 -19.509 -16.175 1.00 84.31 188 ALA A O 1
ATOM 1487 N N . GLY A 1 189 ? 9.289 -20.675 -14.259 1.00 75.69 189 GLY A N 1
ATOM 1488 C CA . GLY A 1 189 ? 10.705 -21.048 -14.267 1.00 75.69 189 GLY A CA 1
ATOM 1489 C C . GLY A 1 189 ? 11.065 -22.273 -15.120 1.00 75.69 189 GLY A C 1
ATOM 1490 O O . GLY A 1 189 ? 12.251 -22.578 -15.242 1.00 75.69 189 GLY A O 1
ATOM 1491 N N . MET A 1 190 ? 10.096 -23.000 -15.689 1.00 79.12 190 MET A N 1
ATOM 1492 C CA . MET A 1 190 ? 10.374 -24.136 -16.577 1.00 79.12 190 MET A CA 1
ATOM 1493 C C . MET A 1 190 ? 10.474 -23.648 -18.029 1.00 79.12 190 MET A C 1
ATOM 1495 O O . MET A 1 190 ? 9.507 -23.129 -18.580 1.00 79.12 190 MET A O 1
ATOM 1499 N N . LEU A 1 191 ? 11.639 -23.837 -18.653 1.00 64.56 191 LEU A N 1
ATOM 1500 C CA . LEU A 1 191 ? 11.921 -23.362 -20.015 1.00 64.56 191 LEU A CA 1
ATOM 1501 C C . LEU A 1 191 ? 11.173 -24.157 -21.111 1.00 64.56 191 LEU A C 1
ATOM 1503 O O . LEU A 1 191 ? 10.823 -23.573 -22.131 1.00 64.56 191 LEU A O 1
ATOM 1507 N N . ASP A 1 192 ? 10.829 -25.427 -20.856 1.00 61.88 192 ASP A N 1
ATOM 1508 C CA . ASP A 1 192 ? 10.242 -26.359 -21.840 1.00 61.88 192 ASP A CA 1
ATOM 1509 C C . ASP A 1 192 ? 8.880 -26.921 -21.389 1.00 61.88 192 ASP A C 1
ATOM 1511 O O . ASP A 1 192 ? 8.704 -28.123 -21.183 1.00 61.88 192 ASP A O 1
ATOM 1515 N N . ILE A 1 193 ? 7.889 -26.054 -21.179 1.00 61.56 193 ILE A N 1
ATOM 1516 C CA . ILE A 1 193 ? 6.501 -26.515 -21.020 1.00 61.56 193 ILE A CA 1
ATOM 1517 C C . ILE A 1 193 ? 5.870 -26.587 -22.411 1.00 61.56 193 ILE A C 1
ATOM 1519 O O . ILE A 1 193 ? 5.655 -25.537 -23.020 1.00 61.56 193 ILE A O 1
ATOM 1523 N N . ASP A 1 194 ? 5.566 -27.806 -22.874 1.00 63.12 194 ASP A N 1
ATOM 1524 C CA . ASP A 1 194 ? 4.770 -28.063 -24.083 1.00 63.12 194 ASP A CA 1
ATOM 1525 C C . ASP A 1 194 ? 3.516 -27.175 -24.098 1.00 63.12 194 ASP A C 1
ATOM 1527 O O . ASP A 1 194 ? 2.830 -27.036 -23.081 1.00 63.12 194 ASP A O 1
ATOM 1531 N N . GLU A 1 195 ? 3.198 -26.574 -25.248 1.00 61.47 195 GLU A N 1
ATOM 1532 C CA . GLU A 1 195 ? 2.063 -25.647 -25.406 1.00 61.47 195 GLU A CA 1
ATOM 1533 C C . GLU A 1 195 ? 0.719 -26.246 -24.951 1.00 61.47 195 GLU A C 1
ATOM 1535 O O . GLU A 1 195 ? -0.134 -25.516 -24.444 1.00 61.47 195 GLU A O 1
ATOM 1540 N N . ASP A 1 196 ? 0.568 -27.572 -25.017 1.00 58.59 196 ASP A N 1
ATOM 1541 C CA . ASP A 1 196 ? -0.614 -28.304 -24.547 1.00 58.59 196 ASP A CA 1
ATOM 1542 C C . ASP A 1 196 ? -0.755 -28.343 -23.014 1.00 58.59 196 ASP A C 1
ATOM 1544 O O . ASP A 1 196 ? -1.852 -28.553 -22.503 1.00 58.59 196 ASP A O 1
ATOM 1548 N N . ARG A 1 197 ? 0.329 -28.110 -22.259 1.00 56.97 197 ARG A N 1
ATOM 1549 C CA . ARG A 1 197 ? 0.314 -27.978 -20.788 1.00 56.97 197 ARG A CA 1
ATOM 1550 C C . ARG A 1 197 ? 0.152 -26.536 -20.300 1.00 56.97 197 ARG A C 1
ATOM 1552 O O . ARG A 1 197 ? 0.012 -26.336 -19.094 1.00 56.97 197 ARG A O 1
ATOM 1559 N N . ARG A 1 198 ? 0.226 -25.540 -21.194 1.00 56.59 198 ARG A N 1
ATOM 1560 C CA . ARG A 1 198 ? 0.027 -24.114 -20.859 1.00 56.59 198 ARG A CA 1
ATOM 1561 C C . ARG A 1 198 ? -1.443 -23.679 -20.877 1.00 56.59 198 ARG A C 1
ATOM 1563 O O . ARG A 1 198 ? -1.731 -22.610 -20.345 1.00 56.59 198 ARG A O 1
ATOM 1570 N N . ARG A 1 199 ? -2.331 -24.451 -21.511 1.00 47.53 199 ARG A N 1
ATOM 1571 C CA . ARG A 1 199 ? -3.787 -24.220 -21.543 1.00 47.53 199 ARG A CA 1
ATOM 1572 C C . ARG A 1 199 ? -4.486 -24.969 -20.417 1.00 47.53 199 ARG A C 1
ATOM 1574 O O . ARG A 1 199 ? -5.494 -24.421 -19.925 1.00 47.53 199 ARG A O 1
#

Secondary structure (DSSP, 8-state):
----------TT--S-STTSSPPS-SHHHHHHHHHHHHHHHHHHHEETTEE--THHHHHHHHHHHHHHHHHHHHHHHHHT--SS--PBP-SSSSTTSBHHHHHHHHHHHHHHHHHHHHHHHHHHHHHHS-BHHHHHHTT---TTS----BPPHHHHHHT-HHHHHHHHHHHHHHHHHHHHHHHHHHHHT-S---GGG--

Solvent-accessible surface area (backbone atoms only — not comparable to full-atom values): 11589 Å² total; per-residue (Å²): 136,82,85,77,80,83,78,72,87,43,73,69,26,56,67,54,50,88,88,42,81,71,62,71,63,41,28,70,58,41,27,52,52,11,50,49,43,22,55,56,22,49,54,53,24,36,56,98,87,41,83,74,34,74,76,29,50,61,46,25,52,50,10,51,51,37,28,49,52,16,50,52,46,43,50,56,46,55,67,45,56,83,80,82,84,75,65,56,31,84,50,86,93,53,52,73,40,48,40,68,62,51,49,51,52,53,50,52,53,52,52,52,50,54,53,47,51,54,50,50,50,52,50,48,53,65,73,73,40,58,40,44,68,57,45,54,71,68,66,76,65,53,91,95,59,93,78,88,52,40,76,63,65,67,62,63,31,71,71,35,68,83,53,39,49,63,57,52,52,50,53,51,51,52,54,51,49,53,51,52,51,55,52,51,54,56,54,72,70,48,92,82,70,56,73,84,77,75,113

Foldseek 3Di:
DDPPPPPDLDCLFDQACPVHATDNHCLVVLQVVLVVQLVVLVCVQDDPNDGDDPVSVVSNVVSVVSNVVSVVSVCSSVVNDPVPDFDADCDPPRGRHGPVVVVVVVVVVVVVVVVVVVVVVVVCLVVVFAAPVVCVVVVVDDPPDDDDHDHDVCVVQVVDPVSVVVVVVVVVVVVVVVVVVVVVVVVVPDPDDDPVNVD

Mean predicted aligned error: 11.14 Å